Protein AF-0000000073301176 (afdb_homodimer)

Organism: Prunus persica (NCBI:txid3760)

Secondary structure (DSSP, 8-state):
------------------------PPEEE--TT--HHHHHHHHHH-TT-EEEEEHHHHSPEEESS--EEEEE-SSEEEEEEE-TTB--STT-EEEE-TTSEEEEEEEE--S-SEEEETTEEEEES---SPPSEEEEEEEE-SS-EEEEEEEEEE-TBSEEEEEEEE---/------------------------PPEEE--TT--HHHHHHHHHH-TT-EEEEEHHHHSPEEESS--EEEEE-SSEEEEEEE-TTB--STT-EEEE-TTSEEEEEEEE--S-SEEEETTEEEEES---SPPSEEEEEEEE-SS-EEEEEEEEEE-TBSEEEEEEEE---

Sequence (338 aa):
MPYIGPPTMHPSTTTDSDAREKLKPTVIILPPDSTREQWNKALETNKSGIVLTGAAARGQVGPIIGLVDIGENEDSYLFRVNLPGVLRDENFECSVDIDGEVFIKGVTTTGEKTVCKNSQVFKMQTQNLCPPGHFSISFQLPGPVECQKVTLSFETDGILEAIVQKKLPMPYIGPPTMHPSTTTDSDAREKLKPTVIILPPDSTREQWNKALETNKSGIVLTGAAARGQVGPIIGLVDIGENEDSYLFRVNLPGVLRDENFECSVDIDGEVFIKGVTTTGEKTVCKNSQVFKMQTQNLCPPGHFSISFQLPGPVECQKVTLSFETDGILEAIVQKKLP

Nearest PDB structures (foldseek):
  4m5t-assembly3_C  TM=7.021E-01  e=1.320E-04  Homo sapiens
  2wj7-assembly3_C  TM=7.231E-01  e=2.078E-04  Homo sapiens
  6gjh-assembly1_A  TM=6.740E-01  e=8.117E-04  Homo sapiens
  4m5s-assembly1_A  TM=6.610E-01  e=9.625E-04  Homo sapiens
  2wj5-assembly1_A  TM=6.697E-01  e=8.810E-03  Rattus norvegicus

pLDDT: mean 83.05, std 19.82, range [29.97, 98.12]

Radius of gyration: 24.5 Å; Cα contacts (8 Å, |Δi|>4): 764; chains: 2; bounding box: 121×66×52 Å

Structure (mmCIF, N/CA/C/O backbone):
data_AF-0000000073301176-model_v1
#
loop_
_entity.id
_entity.type
_entity.pdbx_description
1 polymer 'SHSP domain-containing protein'
#
loop_
_atom_site.group_PDB
_atom_site.id
_atom_site.type_symbol
_atom_site.label_atom_id
_atom_site.label_alt_id
_atom_site.label_comp_id
_atom_site.label_asym_id
_atom_site.label_entity_id
_atom_site.label_seq_id
_atom_site.pdbx_PDB_ins_code
_atom_site.Cartn_x
_atom_site.Cartn_y
_atom_site.Cartn_z
_atom_site.occupancy
_atom_site.B_iso_or_equiv
_atom_site.auth_seq_id
_atom_site.auth_comp_id
_atom_site.auth_asym_id
_atom_site.auth_atom_id
_atom_site.pdbx_PDB_model_num
ATOM 1 N N . MET A 1 1 ? -61.219 -27.422 22.844 1 30.28 1 MET A N 1
ATOM 2 C CA . MET A 1 1 ? -60 -26.75 23.266 1 30.28 1 MET A CA 1
ATOM 3 C C . MET A 1 1 ? -58.844 -27.078 22.297 1 30.28 1 MET A C 1
ATOM 5 O O . MET A 1 1 ? -58.5 -28.25 22.109 1 30.28 1 MET A O 1
ATOM 9 N N . PRO A 1 2 ? -58.625 -26.312 21.234 1 32.47 2 PRO A N 1
ATOM 10 C CA . PRO A 1 2 ? -57.75 -26.688 20.125 1 32.47 2 PRO A CA 1
ATOM 11 C C . PRO A 1 2 ? -56.312 -26.875 20.547 1 32.47 2 PRO A C 1
ATOM 13 O O . PRO A 1 2 ? -55.875 -26.25 21.531 1 32.47 2 PRO A O 1
ATOM 16 N N . TYR A 1 3 ? -55.75 -28.094 20.469 1 34.81 3 TYR A N 1
ATOM 17 C CA . TYR A 1 3 ? -54.406 -28.578 20.766 1 34.81 3 TYR A CA 1
ATOM 18 C C . TYR A 1 3 ? -53.375 -27.797 20 1 34.81 3 TYR A C 1
ATOM 20 O O . TYR A 1 3 ? -53.312 -27.859 18.766 1 34.81 3 TYR A O 1
ATOM 28 N N . ILE A 1 4 ? -53.156 -26.516 20.266 1 38.69 4 ILE A N 1
ATOM 29 C CA . ILE A 1 4 ? -52.125 -25.766 19.578 1 38.69 4 ILE A CA 1
ATOM 30 C C . ILE A 1 4 ? -50.75 -26.469 19.766 1 38.69 4 ILE A C 1
ATOM 32 O O . ILE A 1 4 ? -50.281 -26.609 20.891 1 38.69 4 ILE A O 1
ATOM 36 N N . GLY A 1 5 ? -50.438 -27.484 18.953 1 37 5 GLY A N 1
ATOM 37 C CA . GLY A 1 5 ? -49.219 -28.25 18.969 1 37 5 GLY A CA 1
ATOM 38 C C . GLY A 1 5 ? -47.969 -27.375 19.078 1 37 5 GLY A C 1
ATOM 39 O O . GLY A 1 5 ? -48.031 -26.172 18.859 1 37 5 GLY A O 1
ATOM 40 N N . PRO A 1 6 ? -47 -27.812 19.938 1 38.03 6 PRO A N 1
ATOM 41 C CA . PRO A 1 6 ? -45.812 -27.016 20.297 1 38.03 6 PRO A CA 1
ATOM 42 C C . PRO A 1 6 ? -45.062 -26.516 19.078 1 38.03 6 PRO A C 1
ATOM 44 O O . PRO A 1 6 ? -45.156 -27.109 18 1 38.03 6 PRO A O 1
ATOM 47 N N . PRO A 1 7 ? -44.812 -25.188 18.938 1 35.81 7 PRO A N 1
ATOM 48 C CA . PRO A 1 7 ? -44.062 -24.641 17.812 1 35.81 7 PRO A CA 1
ATOM 49 C C . PRO A 1 7 ? -42.781 -25.422 17.516 1 35.81 7 PRO A C 1
ATOM 51 O O . PRO A 1 7 ? -42.188 -26 18.422 1 35.81 7 PRO A O 1
ATOM 54 N N . THR A 1 8 ? -42.688 -26.203 16.406 1 35.75 8 THR A N 1
ATOM 55 C CA . THR A 1 8 ? -41.5 -26.906 15.898 1 35.75 8 THR A CA 1
ATOM 56 C C . THR A 1 8 ? -40.281 -25.969 15.906 1 35.75 8 THR A C 1
ATOM 58 O O . THR A 1 8 ? -40.312 -24.938 15.25 1 35.75 8 THR A O 1
ATOM 61 N N . MET A 1 9 ? -39.594 -25.891 17.047 1 32.22 9 MET A N 1
ATOM 62 C CA . MET A 1 9 ? -38.281 -25.234 17.109 1 32.22 9 MET A CA 1
ATOM 63 C C . MET A 1 9 ? -37.406 -25.672 15.938 1 32.22 9 MET A C 1
ATOM 65 O O . MET A 1 9 ? -37.062 -26.844 15.82 1 32.22 9 MET A O 1
ATOM 69 N N . HIS A 1 10 ? -37.625 -25.234 14.719 1 35.81 10 HIS A N 1
ATOM 70 C CA . HIS A 1 10 ? -36.625 -25.516 13.703 1 35.81 10 HIS A CA 1
ATOM 71 C C . HIS A 1 10 ? -35.219 -25.203 14.203 1 35.81 10 HIS A C 1
ATOM 73 O O . HIS A 1 10 ? -35 -24.125 14.75 1 35.81 10 HIS A O 1
ATOM 79 N N . PRO A 1 11 ? -34.438 -26.234 14.664 1 34.44 11 PRO A N 1
ATOM 80 C CA . PRO A 1 11 ? -33.031 -26 14.984 1 34.44 11 PRO A CA 1
ATOM 81 C C . PRO A 1 11 ? -32.312 -25.203 13.906 1 34.44 11 PRO A C 1
ATOM 83 O O . PRO A 1 11 ? -32.406 -25.516 12.719 1 34.44 11 PRO A O 1
ATOM 86 N N . SER A 1 12 ? -32.344 -23.859 14 1 35.88 12 SER A N 1
ATOM 87 C CA . SER A 1 12 ? -31.391 -23.062 13.219 1 35.88 12 SER A CA 1
ATOM 88 C C . SER A 1 12 ? -30.016 -23.734 13.18 1 35.88 12 SER A C 1
ATOM 90 O O . SER A 1 12 ? -29.328 -23.828 14.203 1 35.88 12 SER A O 1
ATOM 92 N N . THR A 1 13 ? -29.875 -24.875 12.516 1 34.59 13 THR A N 1
ATOM 93 C CA . THR A 1 13 ? -28.531 -25.344 12.188 1 34.59 13 THR A CA 1
ATOM 94 C C . THR A 1 13 ? -27.625 -24.172 11.82 1 34.59 13 THR A C 1
ATOM 96 O O . THR A 1 13 ? -27.859 -23.5 10.805 1 34.59 13 THR A O 1
ATOM 99 N N . THR A 1 14 ? -27.219 -23.375 12.812 1 35.91 14 THR A N 1
ATOM 100 C CA . THR A 1 14 ? -26 -22.578 12.641 1 35.91 14 THR A CA 1
ATOM 101 C C . THR A 1 14 ? -24.984 -23.312 11.781 1 35.91 14 THR A C 1
ATOM 103 O O . THR A 1 14 ? -24.484 -24.375 12.172 1 35.91 14 THR A O 1
ATOM 106 N N . THR A 1 15 ? -25.172 -23.5 10.523 1 34.25 15 THR A N 1
ATOM 107 C CA . THR A 1 15 ? -24.094 -23.922 9.641 1 34.25 15 THR A CA 1
ATOM 108 C C . THR A 1 15 ? -22.75 -23.422 10.164 1 34.25 15 THR A C 1
ATOM 110 O O . THR A 1 15 ? -22.562 -22.219 10.391 1 34.25 15 THR A O 1
ATOM 113 N N . ASP A 1 16 ? -21.984 -24.25 10.844 1 33.41 16 ASP A N 1
ATOM 114 C CA . ASP A 1 16 ? -20.547 -24.188 11.039 1 33.41 16 ASP A CA 1
ATOM 115 C C . ASP A 1 16 ? -19.859 -23.516 9.867 1 33.41 16 ASP A C 1
ATOM 117 O O . ASP A 1 16 ? -19.797 -24.062 8.766 1 33.41 16 ASP A O 1
ATOM 121 N N . SER A 1 17 ? -20.25 -22.344 9.508 1 38.06 17 SER A N 1
ATOM 122 C CA . SER A 1 17 ? -19.25 -21.625 8.711 1 38.06 17 SER A CA 1
ATOM 123 C C . SER A 1 17 ? -17.828 -22.078 9.062 1 38.06 17 SER A C 1
ATOM 125 O O . SER A 1 17 ? -17.391 -21.906 10.203 1 38.06 17 SER A O 1
ATOM 127 N N . ASP A 1 18 ? -17.391 -23.297 8.727 1 35.94 18 ASP A N 1
ATOM 128 C CA . ASP A 1 18 ? -16 -23.719 8.609 1 35.94 18 ASP A CA 1
ATOM 129 C C . ASP A 1 18 ? -15.078 -22.5 8.484 1 35.94 18 ASP A C 1
ATOM 131 O O . ASP A 1 18 ? -15.031 -21.859 7.434 1 35.94 18 ASP A O 1
ATOM 135 N N . ALA A 1 19 ? -15.031 -21.609 9.258 1 39.59 19 ALA A N 1
ATOM 136 C CA . ALA A 1 19 ? -13.945 -20.672 9.516 1 39.59 19 ALA A CA 1
ATOM 137 C C . ALA A 1 19 ? -12.586 -21.312 9.227 1 39.59 19 ALA A C 1
ATOM 139 O O . ALA A 1 19 ? -11.992 -21.938 10.109 1 39.59 19 ALA A O 1
ATOM 140 N N . ARG A 1 20 ? -12.305 -22.141 8.273 1 38.16 20 ARG A N 1
ATOM 141 C CA . ARG A 1 20 ? -10.914 -22.375 7.891 1 38.16 20 ARG A CA 1
ATOM 142 C C . ARG A 1 20 ? -10.039 -21.188 8.273 1 38.16 20 ARG A C 1
ATOM 144 O O . ARG A 1 20 ? -10.336 -20.047 7.91 1 38.16 20 ARG A O 1
ATOM 151 N N . GLU A 1 21 ? -9.469 -21.094 9.406 1 42.62 21 GLU A N 1
ATOM 152 C CA . GLU A 1 21 ? -8.383 -20.219 9.852 1 42.62 21 GLU A CA 1
ATOM 153 C C . GLU A 1 21 ? -7.559 -19.719 8.672 1 42.62 21 GLU A C 1
ATOM 155 O O . GLU A 1 21 ? -6.887 -20.484 8 1 42.62 21 GLU A O 1
ATOM 160 N N . LYS A 1 22 ? -8.094 -18.953 7.891 1 48.03 22 LYS A N 1
ATOM 161 C CA . LYS A 1 22 ? -7.27 -18.359 6.844 1 48.03 22 LYS A CA 1
ATOM 162 C C . LYS A 1 22 ? -5.832 -18.172 7.32 1 48.03 22 LYS A C 1
ATOM 164 O O . LYS A 1 22 ? -5.578 -17.453 8.289 1 48.03 22 LYS A O 1
ATOM 169 N N . LEU A 1 23 ? -5.008 -19.203 7.312 1 48.12 23 LEU A N 1
ATOM 170 C CA . LEU A 1 23 ? -3.58 -19.125 7.594 1 48.12 23 LEU A CA 1
ATOM 171 C C . LEU A 1 23 ? -2.979 -17.859 6.996 1 48.12 23 LEU A C 1
ATOM 173 O O . LEU A 1 23 ? -2.984 -17.688 5.773 1 48.12 23 LEU A O 1
ATOM 177 N N . LYS A 1 24 ? -3.047 -16.766 7.773 1 61.03 24 LYS A N 1
ATOM 178 C CA . LYS A 1 24 ? -2.268 -15.578 7.438 1 61.03 24 LYS A CA 1
ATOM 179 C C . LYS A 1 24 ? -0.843 -15.945 7.039 1 6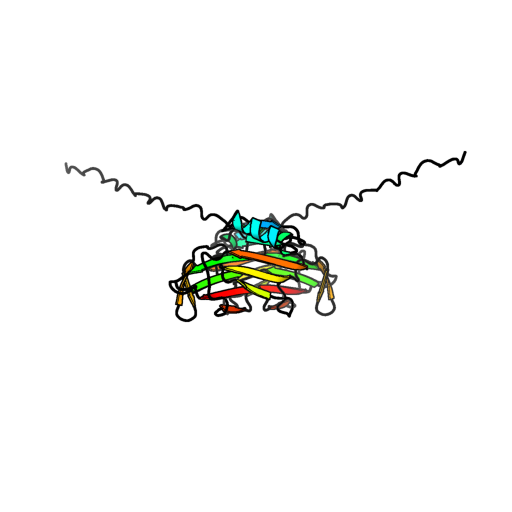1.03 24 LYS A C 1
ATOM 181 O O . LYS A 1 24 ? -0.263 -16.891 7.586 1 61.03 24 LYS A O 1
ATOM 186 N N . PRO A 1 25 ? -0.466 -15.438 5.93 1 66.81 25 PRO A N 1
ATOM 187 C CA . PRO A 1 25 ? 0.895 -15.789 5.512 1 66.81 25 PRO A CA 1
ATOM 188 C C . PRO A 1 25 ? 1.928 -15.547 6.609 1 66.81 25 PRO A C 1
ATOM 190 O O . PRO A 1 25 ? 1.803 -14.602 7.387 1 66.81 25 PRO A O 1
ATOM 193 N N . THR A 1 26 ? 2.68 -16.562 6.867 1 78.19 26 THR A N 1
ATOM 194 C CA . THR A 1 26 ? 3.85 -16.391 7.723 1 78.19 26 THR A CA 1
ATOM 195 C C . THR A 1 26 ? 4.859 -15.453 7.062 1 78.19 26 THR A C 1
ATOM 197 O O . THR A 1 26 ? 5.191 -15.617 5.887 1 78.19 26 THR A O 1
ATOM 200 N N . VAL A 1 27 ? 5.156 -14.43 7.699 1 77.81 27 VAL A N 1
ATOM 201 C CA . VAL A 1 27 ? 6.141 -13.477 7.207 1 77.81 27 VAL A CA 1
ATOM 202 C C . VAL A 1 27 ? 7.516 -13.805 7.785 1 77.81 27 VAL A C 1
ATOM 204 O O . VAL A 1 27 ? 7.68 -13.891 9.008 1 77.81 27 VAL A O 1
ATOM 207 N N . ILE A 1 28 ? 8.406 -14.094 6.938 1 83.12 28 ILE A N 1
ATOM 208 C CA . ILE A 1 28 ? 9.781 -14.375 7.344 1 83.12 28 ILE A CA 1
ATOM 209 C C . ILE A 1 28 ? 10.68 -13.188 7.008 1 83.12 28 ILE A C 1
ATOM 211 O O . ILE A 1 28 ? 10.711 -12.734 5.859 1 83.12 28 ILE A O 1
ATOM 215 N N . ILE A 1 29 ? 11.367 -12.75 7.926 1 83.06 29 ILE A N 1
ATOM 216 C CA . ILE A 1 29 ? 12.234 -11.594 7.738 1 83.06 29 ILE A CA 1
ATOM 217 C C . ILE A 1 29 ? 13.695 -12.039 7.703 1 83.06 29 ILE A C 1
ATOM 219 O O . ILE A 1 29 ? 14.172 -12.695 8.633 1 83.06 29 ILE A O 1
ATOM 223 N N . LEU A 1 30 ? 14.32 -11.766 6.684 1 84.06 30 LEU A N 1
ATOM 224 C CA . LEU A 1 30 ? 15.734 -12.102 6.527 1 84.06 30 LEU A CA 1
ATOM 225 C C . LEU A 1 30 ? 16.594 -10.844 6.496 1 84.06 30 LEU A C 1
ATOM 227 O O . LEU A 1 30 ? 16.141 -9.781 6.066 1 84.06 30 LEU A O 1
ATOM 231 N N . PRO A 1 31 ? 17.844 -11.008 6.91 1 80.19 31 PRO A N 1
ATOM 232 C CA . PRO A 1 31 ? 18.734 -9.859 6.785 1 80.19 31 PRO A CA 1
ATOM 233 C C . PRO A 1 31 ? 18.984 -9.453 5.332 1 80.19 31 PRO A C 1
ATOM 235 O O . PRO A 1 31 ? 18.828 -10.273 4.426 1 80.19 31 PRO A O 1
ATOM 238 N N . PRO A 1 32 ? 19.219 -8.188 5.102 1 76.44 32 PRO A N 1
ATOM 239 C CA . PRO A 1 32 ? 19.359 -7.66 3.742 1 76.44 32 PRO A CA 1
ATOM 240 C C . PRO A 1 32 ? 20.453 -8.375 2.943 1 76.44 32 PRO A C 1
ATOM 242 O O . PRO A 1 32 ? 20.391 -8.422 1.711 1 76.44 32 PRO A O 1
ATOM 245 N N . ASP A 1 33 ? 21.391 -8.938 3.629 1 79.06 33 ASP A N 1
ATOM 246 C CA . ASP A 1 33 ? 22.516 -9.539 2.922 1 79.06 33 ASP A CA 1
ATOM 247 C C . ASP A 1 33 ? 22.344 -11.055 2.793 1 79.06 33 ASP A C 1
ATOM 249 O O . ASP A 1 33 ? 23.328 -11.781 2.658 1 79.06 33 ASP A O 1
ATOM 253 N N . SER A 1 34 ? 21.125 -11.438 2.861 1 79.38 34 SER A N 1
ATOM 254 C CA . SER A 1 34 ? 20.859 -12.875 2.795 1 79.38 34 SER A CA 1
ATOM 255 C C . SER A 1 34 ? 21.203 -13.438 1.418 1 79.38 34 SER A C 1
ATOM 257 O O . SER A 1 34 ? 20.938 -12.797 0.399 1 79.38 34 SER A O 1
ATOM 259 N N . THR A 1 35 ? 21.812 -14.625 1.491 1 78.62 35 THR A N 1
ATOM 260 C CA . THR A 1 35 ? 22.203 -15.297 0.256 1 78.62 35 THR A CA 1
ATOM 261 C C . THR A 1 35 ? 21 -15.984 -0.384 1 78.62 35 THR A C 1
ATOM 263 O O . THR A 1 35 ? 19.938 -16.094 0.236 1 78.62 35 THR A O 1
ATOM 266 N N . ARG A 1 36 ? 21.188 -16.406 -1.56 1 78.38 36 ARG A N 1
ATOM 267 C CA . ARG A 1 36 ? 20.141 -17.125 -2.275 1 78.38 36 ARG A CA 1
ATOM 268 C C . ARG A 1 36 ? 19.781 -18.422 -1.552 1 78.38 36 ARG A C 1
ATOM 270 O O . ARG A 1 36 ? 18.609 -18.812 -1.521 1 78.38 36 ARG A O 1
ATOM 277 N N . GLU A 1 37 ? 20.75 -18.969 -1.013 1 78.88 37 GLU A N 1
ATOM 278 C CA . GLU A 1 37 ? 20.516 -20.219 -0.287 1 78.88 37 GLU A CA 1
ATOM 279 C C . GLU A 1 37 ? 19.609 -20 0.917 1 78.88 37 GLU A C 1
ATOM 281 O O . GLU A 1 37 ? 18.719 -20.812 1.188 1 78.88 37 GLU A O 1
ATOM 286 N N . GLN A 1 38 ? 19.891 -18.938 1.621 1 78.19 38 GLN A N 1
ATOM 287 C CA . GLN A 1 38 ? 19.062 -18.625 2.783 1 78.19 38 GLN A CA 1
ATOM 288 C C . GLN A 1 38 ? 17.625 -18.359 2.377 1 78.19 38 GLN A C 1
ATOM 290 O O . GLN A 1 38 ? 16.688 -18.766 3.076 1 78.19 38 GLN A O 1
ATOM 295 N N . TRP A 1 39 ? 17.5 -17.859 1.294 1 77.44 39 TRP A N 1
ATOM 296 C CA . TRP A 1 39 ? 16.172 -17.594 0.755 1 77.44 39 TRP A CA 1
ATOM 297 C C . TRP A 1 39 ? 15.453 -18.906 0.432 1 77.44 39 TRP A C 1
ATOM 299 O O . TRP A 1 39 ? 14.289 -19.094 0.815 1 77.44 39 TRP A O 1
ATOM 309 N N . ASN A 1 40 ? 16.156 -19.656 -0.224 1 78.56 40 ASN A N 1
ATOM 310 C CA . ASN A 1 40 ? 15.578 -20.922 -0.627 1 78.56 40 ASN A CA 1
ATOM 311 C C . ASN A 1 40 ? 15.172 -21.766 0.583 1 78.56 40 ASN A C 1
ATOM 313 O O . ASN A 1 40 ? 14.102 -22.391 0.582 1 78.56 40 ASN A O 1
ATOM 317 N N . LYS A 1 41 ? 15.945 -21.75 1.486 1 81.19 41 LYS A N 1
ATOM 318 C CA . LYS A 1 41 ? 15.641 -22.5 2.699 1 81.19 41 LYS A CA 1
ATOM 319 C C . LYS A 1 41 ? 14.398 -21.953 3.389 1 81.19 41 LYS A C 1
ATOM 321 O O . LYS A 1 41 ? 13.555 -22.719 3.857 1 81.19 41 LYS A O 1
ATOM 326 N N . ALA A 1 42 ? 14.297 -20.672 3.436 1 80.81 42 ALA A N 1
ATOM 327 C CA . ALA A 1 42 ? 13.141 -20.047 4.07 1 80.81 42 ALA A CA 1
ATOM 328 C C . ALA A 1 42 ? 11.852 -20.406 3.334 1 80.81 42 ALA A C 1
ATOM 330 O O . ALA A 1 42 ? 10.828 -20.703 3.961 1 80.81 42 ALA A O 1
ATOM 331 N N . LEU A 1 43 ? 11.938 -20.406 2.105 1 81.06 43 LEU A N 1
ATOM 332 C CA . LEU A 1 43 ? 10.758 -20.688 1.287 1 81.06 43 LEU A CA 1
ATOM 333 C C . LEU A 1 43 ? 10.391 -22.156 1.358 1 81.06 43 LEU A C 1
ATOM 335 O O . LEU A 1 43 ? 9.211 -22.516 1.252 1 81.06 43 LEU A O 1
ATOM 339 N N . GLU A 1 44 ? 11.375 -22.984 1.465 1 77.38 44 GLU A N 1
ATOM 340 C CA . GLU A 1 44 ? 11.141 -24.422 1.533 1 77.38 44 GLU A CA 1
ATOM 341 C C . GLU A 1 44 ? 10.438 -24.812 2.834 1 77.38 44 GLU A C 1
ATOM 343 O O . GLU A 1 44 ? 9.594 -25.703 2.852 1 77.38 44 GLU A O 1
ATOM 348 N N . THR A 1 45 ? 10.82 -24.172 3.889 1 76.12 45 THR A N 1
ATOM 349 C CA . THR A 1 45 ? 10.289 -24.516 5.199 1 76.12 45 THR A CA 1
ATOM 350 C C . THR A 1 45 ? 8.859 -24 5.355 1 76.12 45 THR A C 1
ATOM 352 O O . THR A 1 45 ? 8.062 -24.562 6.105 1 76.12 45 THR A O 1
ATOM 355 N N . ASN A 1 46 ? 8.609 -22.984 4.613 1 71.75 46 ASN A N 1
ATOM 356 C CA . ASN A 1 46 ? 7.273 -22.406 4.629 1 71.75 46 ASN A CA 1
ATOM 357 C C . ASN A 1 46 ? 6.789 -22.078 3.219 1 71.75 46 ASN A C 1
ATOM 359 O O . ASN A 1 46 ? 6.879 -20.938 2.773 1 71.75 46 ASN A O 1
ATOM 363 N N . LYS A 1 47 ? 6.172 -23.016 2.656 1 70.31 47 LYS A N 1
ATOM 364 C CA . LYS A 1 47 ? 5.801 -22.906 1.249 1 70.31 47 LYS A CA 1
ATOM 365 C C . LYS A 1 47 ? 4.785 -21.797 1.029 1 70.31 47 LYS A C 1
ATOM 367 O O . LYS A 1 47 ? 4.688 -21.234 -0.069 1 70.31 47 LYS A O 1
ATOM 372 N N . SER A 1 48 ? 4.148 -21.406 2.113 1 72.38 48 SER A N 1
ATOM 373 C CA . SER A 1 48 ? 3.131 -20.359 1.968 1 72.38 48 SER A CA 1
ATOM 374 C C . SER A 1 48 ? 3.604 -19.047 2.555 1 72.38 48 SER A C 1
ATOM 376 O O . SER A 1 48 ? 2.844 -18.062 2.602 1 72.38 48 SER A O 1
ATOM 378 N N . GLY A 1 49 ? 4.859 -19.094 2.803 1 84.88 49 GLY A N 1
ATOM 379 C CA . GLY A 1 49 ? 5.363 -17.891 3.453 1 84.88 49 GLY A CA 1
ATOM 380 C C . GLY A 1 49 ? 5.871 -16.859 2.473 1 84.88 49 GLY A C 1
ATOM 381 O O . GLY A 1 49 ? 6.016 -17.141 1.28 1 84.88 49 GLY A O 1
ATOM 382 N N . ILE A 1 50 ? 5.961 -15.648 2.975 1 88.44 50 ILE A N 1
ATOM 383 C CA . ILE A 1 50 ? 6.562 -14.539 2.242 1 88.44 50 ILE A CA 1
ATOM 384 C C . ILE A 1 50 ? 7.879 -14.141 2.908 1 88.44 50 ILE A C 1
ATOM 386 O O . ILE A 1 50 ? 7.949 -14.016 4.133 1 88.44 50 ILE A O 1
ATOM 390 N N . VAL A 1 51 ? 8.859 -14.07 2.15 1 90.94 51 VAL A N 1
ATOM 391 C CA . VAL A 1 51 ? 10.164 -13.648 2.66 1 90.94 51 VAL A CA 1
ATOM 392 C C . VAL A 1 51 ? 10.406 -12.188 2.301 1 90.94 51 VAL A C 1
ATOM 394 O O . VAL A 1 51 ? 10.344 -11.812 1.13 1 90.94 51 VAL A O 1
ATOM 397 N N . LEU A 1 52 ? 10.734 -11.445 3.281 1 91.19 52 LEU A N 1
ATOM 398 C CA . LEU A 1 52 ? 11 -10.023 3.096 1 91.19 52 LEU A CA 1
ATOM 399 C C . LEU A 1 52 ? 12.43 -9.68 3.512 1 91.19 52 LEU A C 1
ATOM 401 O O . LEU A 1 52 ? 12.969 -10.273 4.449 1 91.19 52 LEU A O 1
ATOM 405 N N . THR A 1 53 ? 13.008 -8.758 2.832 1 92.19 53 THR A N 1
ATOM 406 C CA . THR A 1 53 ? 14.297 -8.227 3.256 1 92.19 53 THR A CA 1
ATOM 407 C C . THR A 1 53 ? 14.352 -6.711 3.076 1 92.19 53 THR A C 1
ATOM 409 O O . THR A 1 53 ? 13.461 -6.125 2.459 1 92.19 53 THR A O 1
ATOM 412 N N . GLY A 1 54 ? 15.422 -6.047 3.738 1 93 54 GLY A N 1
ATOM 413 C CA . GLY A 1 54 ? 15.656 -4.625 3.564 1 93 54 GLY A CA 1
ATOM 414 C C . GLY A 1 54 ? 14.531 -3.762 4.102 1 93 54 GLY A C 1
ATOM 415 O O . GLY A 1 54 ? 14.047 -3.986 5.211 1 93 54 GLY A O 1
ATOM 416 N N . ALA A 1 55 ? 14.164 -2.764 3.293 1 92.81 55 ALA A N 1
ATOM 417 C CA . ALA A 1 55 ? 13.156 -1.795 3.719 1 92.81 55 ALA A CA 1
ATOM 418 C C . ALA A 1 55 ? 11.828 -2.48 4.023 1 92.81 55 ALA A C 1
ATOM 420 O O . ALA A 1 55 ? 11.109 -2.08 4.941 1 92.81 55 ALA A O 1
ATOM 421 N N . ALA A 1 56 ? 11.508 -3.525 3.219 1 92.06 56 ALA A N 1
ATOM 422 C CA . ALA A 1 56 ? 10.258 -4.25 3.41 1 92.06 56 ALA A CA 1
ATOM 423 C C . ALA A 1 56 ? 10.242 -4.98 4.75 1 92.06 56 ALA A C 1
ATOM 425 O O . ALA A 1 56 ? 9.195 -5.094 5.391 1 92.06 56 ALA A O 1
ATOM 426 N N . ALA A 1 57 ? 11.352 -5.43 5.195 1 90.31 57 ALA A N 1
ATOM 427 C CA . ALA A 1 57 ? 11.469 -6.168 6.453 1 90.31 57 ALA A CA 1
ATOM 428 C C . ALA A 1 57 ? 11.539 -5.219 7.645 1 90.31 57 ALA A C 1
ATOM 430 O O . ALA A 1 57 ? 11.18 -5.586 8.766 1 90.31 57 ALA A O 1
ATOM 431 N N . ARG A 1 58 ? 12 -4.082 7.379 1 89.94 58 ARG A N 1
ATOM 432 C CA . ARG A 1 58 ? 12.195 -3.109 8.453 1 89.94 58 ARG A CA 1
ATOM 433 C C . ARG A 1 58 ? 10.898 -2.367 8.758 1 89.94 58 ARG A C 1
ATOM 435 O O . ARG A 1 58 ? 10.781 -1.712 9.797 1 89.94 58 ARG A O 1
ATOM 442 N N . GLY A 1 59 ? 10 -2.469 7.77 1 83.19 59 GLY A N 1
ATOM 443 C CA . GLY A 1 59 ? 8.734 -1.776 7.98 1 83.19 59 GLY A CA 1
ATOM 444 C C . GLY A 1 59 ? 7.938 -2.332 9.141 1 83.19 59 GLY A C 1
ATOM 445 O O . GLY A 1 59 ? 8.133 -3.482 9.539 1 83.19 59 GLY A O 1
ATOM 446 N N . GLN A 1 60 ? 7.055 -1.537 9.609 1 77.44 60 GLN A N 1
ATOM 447 C CA . GLN A 1 60 ? 6.191 -1.912 10.719 1 77.44 60 GLN A CA 1
ATOM 448 C C . GLN A 1 60 ? 5.027 -2.783 10.25 1 77.44 60 GLN A C 1
ATOM 450 O O . GLN A 1 60 ? 4.836 -2.971 9.047 1 77.44 60 GLN A O 1
ATOM 455 N N . VAL A 1 61 ? 4.461 -3.398 11.25 1 76.44 61 VAL A N 1
ATOM 456 C CA . VAL A 1 61 ? 3.199 -4.09 11.008 1 76.44 61 VAL A CA 1
ATOM 457 C C . VAL A 1 61 ? 2.031 -3.148 11.289 1 76.44 61 VAL A C 1
ATOM 459 O O . VAL A 1 61 ? 2.045 -2.414 12.281 1 76.44 61 VAL A O 1
ATOM 462 N N . GLY A 1 62 ? 1.103 -3.031 10.391 1 78.31 62 GLY A N 1
ATOM 463 C CA . GLY A 1 62 ? -0.049 -2.156 10.539 1 78.31 62 GLY A CA 1
ATOM 464 C C . GLY A 1 62 ? -1.163 -2.463 9.555 1 78.31 62 GLY A C 1
ATOM 465 O O . GLY A 1 62 ? -1.168 -3.523 8.93 1 78.31 62 GLY A O 1
ATOM 466 N N . PRO A 1 63 ? -2.115 -1.446 9.609 1 84.56 63 PRO A N 1
ATOM 467 C CA . PRO A 1 63 ? -3.188 -1.62 8.625 1 84.56 63 PRO A CA 1
ATOM 468 C C . PRO A 1 63 ? -2.666 -1.704 7.191 1 84.56 63 PRO A C 1
ATOM 470 O O . PRO A 1 63 ? -1.672 -1.058 6.855 1 84.56 63 PRO A O 1
ATOM 473 N N . ILE A 1 64 ? -3.396 -2.361 6.406 1 88.75 64 ILE A N 1
ATOM 474 C CA . ILE A 1 64 ? -2.938 -2.635 5.047 1 88.75 64 ILE A CA 1
ATOM 475 C C . ILE A 1 64 ? -3.117 -1.39 4.184 1 88.75 64 ILE A C 1
ATOM 477 O O . ILE A 1 64 ? -2.445 -1.233 3.16 1 88.75 64 ILE A O 1
ATOM 481 N N . ILE A 1 65 ? -4.012 -0.502 4.605 1 93.25 65 ILE A N 1
ATOM 482 C CA . ILE A 1 65 ? -4.176 0.795 3.963 1 93.25 65 ILE A CA 1
ATOM 483 C C . ILE A 1 65 ? -4.418 1.87 5.02 1 93.25 65 ILE A C 1
ATOM 485 O O . ILE A 1 65 ? -4.895 1.573 6.117 1 93.25 65 ILE A O 1
ATOM 489 N N . GLY A 1 66 ? -3.986 3.045 4.676 1 94.44 66 GLY A N 1
ATOM 490 C CA . GLY A 1 66 ? -4.371 4.172 5.512 1 94.44 66 GLY A CA 1
ATOM 491 C C . GLY A 1 66 ? -3.299 4.566 6.508 1 94.44 66 GLY A C 1
ATOM 492 O O . GLY A 1 66 ? -3.566 5.32 7.449 1 94.44 66 GLY A O 1
ATOM 493 N N . LEU A 1 67 ? -2.143 4.02 6.391 1 93.25 67 LEU A N 1
ATOM 494 C CA . LEU A 1 67 ? -1.039 4.555 7.18 1 93.25 67 LEU A CA 1
ATOM 495 C C . LEU A 1 67 ? -0.731 5.996 6.781 1 93.25 67 LEU A C 1
ATOM 497 O O . LEU A 1 67 ? -0.776 6.34 5.598 1 93.25 67 LEU A O 1
ATOM 501 N N . VAL A 1 68 ? -0.363 6.777 7.809 1 95 68 VAL A N 1
ATOM 502 C CA . VAL A 1 68 ? -0.201 8.211 7.574 1 95 68 VAL A CA 1
ATOM 503 C C . VAL A 1 68 ? 1.146 8.672 8.117 1 95 68 VAL A C 1
ATOM 505 O O . VAL A 1 68 ? 1.535 8.297 9.227 1 95 68 VAL A O 1
ATOM 508 N N . ASP A 1 69 ? 1.86 9.461 7.305 1 95.62 69 ASP A N 1
ATOM 509 C CA . ASP A 1 69 ? 2.971 10.273 7.789 1 95.62 69 ASP A CA 1
ATOM 510 C C . ASP A 1 69 ? 2.639 11.766 7.711 1 95.62 69 ASP A C 1
ATOM 512 O O . ASP A 1 69 ? 2.066 12.227 6.719 1 95.62 69 ASP A O 1
ATOM 516 N N . ILE A 1 70 ? 2.998 12.453 8.781 1 97 70 ILE A N 1
ATOM 517 C CA . ILE A 1 70 ? 2.777 13.891 8.828 1 97 70 ILE A CA 1
ATOM 518 C C . ILE A 1 70 ? 4.102 14.609 9.078 1 97 70 ILE A C 1
ATOM 520 O O . ILE A 1 70 ? 4.906 14.172 9.906 1 97 70 ILE A O 1
ATOM 524 N N . GLY A 1 71 ? 4.336 15.602 8.297 1 97.56 71 GLY A N 1
ATOM 525 C CA . GLY A 1 71 ? 5.453 16.516 8.484 1 97.56 71 GLY A CA 1
ATOM 526 C C . GLY A 1 71 ? 5.062 17.969 8.391 1 97.56 71 GLY A C 1
ATOM 527 O O . GLY A 1 71 ? 3.902 18.297 8.117 1 97.56 71 GLY A O 1
ATOM 528 N N . GLU A 1 72 ? 6.086 18.828 8.734 1 97.31 72 GLU A N 1
ATOM 529 C CA . GLU A 1 72 ? 5.766 20.25 8.656 1 97.31 72 GLU A CA 1
ATOM 530 C C . GLU A 1 72 ? 7.027 21.094 8.461 1 97.31 72 GLU A C 1
ATOM 532 O O . GLU A 1 72 ? 8.141 20.609 8.688 1 97.31 72 GLU A O 1
ATOM 537 N N . ASN A 1 73 ? 6.836 22.219 7.871 1 97.06 73 ASN A N 1
ATOM 538 C CA . ASN A 1 73 ? 7.773 23.344 7.945 1 97.06 73 ASN A CA 1
ATOM 539 C C . ASN A 1 73 ? 7.109 24.594 8.508 1 97.06 73 ASN A C 1
ATOM 541 O O . ASN A 1 73 ? 6.062 24.516 9.148 1 97.06 73 ASN A O 1
ATOM 545 N N . GLU A 1 74 ? 7.684 25.672 8.305 1 95 74 GLU A N 1
ATOM 546 C CA . GLU A 1 74 ? 7.176 26.891 8.938 1 95 74 GLU A CA 1
ATOM 547 C C . GLU A 1 74 ? 5.809 27.281 8.383 1 95 74 GLU A C 1
ATOM 549 O O . GLU A 1 74 ? 4.949 27.766 9.117 1 95 74 GLU A O 1
ATOM 554 N N . ASP A 1 75 ? 5.559 26.922 7.145 1 95.25 75 ASP A N 1
ATOM 555 C CA . ASP A 1 75 ? 4.418 27.516 6.449 1 95.25 75 ASP A CA 1
ATOM 556 C C . ASP A 1 75 ? 3.363 26.453 6.129 1 95.25 75 ASP A C 1
ATOM 558 O O . ASP A 1 75 ? 2.207 26.781 5.863 1 95.25 75 ASP A O 1
ATOM 562 N N . SER A 1 76 ? 3.822 25.219 6.145 1 97.19 76 SER A N 1
ATOM 563 C CA . SER A 1 76 ? 2.92 24.219 5.578 1 97.19 76 SER A CA 1
ATOM 564 C C . SER A 1 76 ? 3.043 22.875 6.305 1 97.19 76 SER A C 1
ATOM 566 O O . SER A 1 76 ? 4.047 22.625 6.973 1 97.19 76 SER A O 1
ATOM 568 N N . TYR A 1 77 ? 1.953 22.109 6.184 1 97.12 77 TYR A N 1
ATOM 569 C CA . TYR A 1 77 ? 1.992 20.688 6.52 1 97.12 77 TYR A CA 1
ATOM 570 C C . TYR A 1 77 ? 2.139 19.828 5.266 1 97.12 77 TYR A C 1
ATOM 572 O O . TYR A 1 77 ? 1.668 20.219 4.188 1 97.12 77 TYR A O 1
ATOM 580 N N . LEU A 1 78 ? 2.822 18.734 5.418 1 97.88 78 LEU A N 1
ATOM 581 C CA . LEU A 1 78 ? 2.842 17.672 4.422 1 97.88 78 LEU A CA 1
ATOM 582 C C . LEU A 1 78 ? 2.33 16.375 5.016 1 97.88 78 LEU A C 1
ATOM 584 O O . LEU A 1 78 ? 2.719 15.992 6.121 1 97.88 78 LEU A O 1
ATOM 588 N N . PHE A 1 79 ? 1.378 15.75 4.316 1 97.06 79 PHE A N 1
ATOM 589 C CA . PHE A 1 79 ? 1.049 14.398 4.754 1 97.06 79 PHE A CA 1
ATOM 590 C C . PHE A 1 79 ? 1.057 13.43 3.576 1 97.06 79 PHE A C 1
ATOM 592 O O . PHE A 1 79 ? 0.808 13.828 2.438 1 97.06 79 PHE A O 1
ATOM 599 N N . ARG A 1 80 ? 1.386 12.211 3.885 1 96.62 80 ARG A N 1
ATOM 600 C CA . ARG A 1 80 ? 1.354 11.086 2.957 1 96.62 80 ARG A CA 1
ATOM 601 C C . ARG A 1 80 ? 0.507 9.945 3.512 1 96.62 80 ARG A C 1
ATOM 603 O O . ARG A 1 80 ? 0.57 9.641 4.703 1 96.62 80 ARG A O 1
ATOM 610 N N . VAL A 1 81 ? -0.324 9.336 2.658 1 96.5 81 VAL A N 1
ATOM 611 C CA . VAL A 1 81 ? -1.184 8.227 3.047 1 96.5 81 VAL A CA 1
ATOM 612 C C . VAL A 1 81 ? -1.015 7.074 2.059 1 96.5 81 VAL A C 1
ATOM 614 O O . VAL A 1 81 ? -1.039 7.281 0.844 1 96.5 81 VAL A O 1
ATOM 617 N N . ASN A 1 82 ? -0.766 5.863 2.562 1 95.69 82 ASN A N 1
ATOM 618 C CA . ASN A 1 82 ? -0.703 4.734 1.639 1 95.69 82 ASN A CA 1
ATOM 619 C C . ASN A 1 82 ? -2.096 4.227 1.282 1 95.69 82 ASN A C 1
ATOM 621 O O . ASN A 1 82 ? -2.848 3.793 2.158 1 95.69 82 ASN A O 1
ATOM 625 N N . LEU A 1 83 ? -2.381 4.172 0.008 1 96.5 83 LEU A N 1
ATOM 626 C CA . LEU A 1 83 ? -3.688 3.783 -0.513 1 96.5 83 LEU A CA 1
ATOM 627 C C . LEU A 1 83 ? -3.541 2.783 -1.654 1 96.5 83 LEU A C 1
ATOM 629 O O . LEU A 1 83 ? -4.117 2.971 -2.729 1 96.5 83 LEU A O 1
ATOM 633 N N . PRO A 1 84 ? -2.836 1.729 -1.48 1 96 84 PRO A N 1
ATOM 634 C CA . PRO A 1 84 ? -2.729 0.751 -2.566 1 96 84 PRO A CA 1
ATOM 635 C C . PRO A 1 84 ? -4.07 0.109 -2.916 1 96 84 PRO A C 1
ATOM 637 O O . PRO A 1 84 ? -4.836 -0.258 -2.021 1 96 84 PRO A O 1
ATOM 640 N N . GLY A 1 85 ? -4.383 -0.027 -4.215 1 95.81 85 GLY A N 1
ATOM 641 C CA . GLY A 1 85 ? -5.586 -0.709 -4.664 1 95.81 85 GLY A CA 1
ATOM 642 C C . GLY A 1 85 ? -6.801 0.197 -4.719 1 95.81 85 GLY A C 1
ATOM 643 O O . GLY A 1 85 ? -7.914 -0.261 -4.992 1 95.81 85 GLY A O 1
ATOM 644 N N . VAL A 1 86 ? -6.621 1.423 -4.438 1 96.19 86 VAL A N 1
ATOM 645 C CA . VAL A 1 86 ? -7.742 2.354 -4.453 1 96.19 86 VAL A CA 1
ATOM 646 C C . VAL A 1 86 ? -7.98 2.852 -5.879 1 96.19 86 VAL A C 1
ATOM 648 O O . VAL A 1 86 ? -7.035 3.227 -6.578 1 96.19 86 VAL A O 1
ATOM 651 N N . LEU A 1 87 ? -9.219 2.812 -6.238 1 92.94 87 LEU A N 1
ATOM 652 C CA . LEU A 1 87 ? -9.633 3.299 -7.551 1 92.94 87 LEU A CA 1
ATOM 653 C C . LEU A 1 87 ? -9.602 4.824 -7.602 1 92.94 87 LEU A C 1
ATOM 655 O O . LEU A 1 87 ? -10.102 5.488 -6.688 1 92.94 87 LEU A O 1
ATOM 659 N N . ARG A 1 88 ? -9.008 5.301 -8.672 1 91.5 88 ARG A N 1
ATOM 660 C CA . ARG A 1 88 ? -9.008 6.746 -8.883 1 91.5 88 ARG A CA 1
ATOM 661 C C . ARG A 1 88 ? -10.164 7.168 -9.781 1 91.5 88 ARG A C 1
ATOM 663 O O . ARG A 1 88 ? -9.992 7.348 -10.984 1 91.5 88 ARG A O 1
ATOM 670 N N . ASP A 1 89 ? -11.297 7.297 -9.242 1 90.94 89 ASP A N 1
ATOM 671 C CA . ASP A 1 89 ? -12.492 7.676 -9.984 1 90.94 89 ASP A CA 1
ATOM 672 C C . ASP A 1 89 ? -13.32 8.695 -9.211 1 90.94 89 ASP A C 1
ATOM 674 O O . ASP A 1 89 ? -12.805 9.375 -8.32 1 90.94 89 ASP A O 1
ATOM 678 N N . GLU A 1 90 ? -14.5 8.867 -9.547 1 93.69 90 GLU A N 1
ATOM 679 C CA . GLU A 1 90 ? -15.344 9.922 -8.984 1 93.69 90 GLU A CA 1
ATOM 680 C C . GLU A 1 90 ? -15.656 9.656 -7.516 1 93.69 90 GLU A C 1
ATOM 682 O O . GLU A 1 90 ? -16.094 10.555 -6.793 1 93.69 90 GLU A O 1
ATOM 687 N N . ASN A 1 91 ? -15.398 8.422 -7.121 1 93.94 91 ASN A N 1
ATOM 688 C CA . ASN A 1 91 ? -15.711 8.078 -5.738 1 93.94 91 ASN A CA 1
ATOM 689 C C . ASN A 1 91 ? -14.578 8.453 -4.793 1 93.94 91 ASN A C 1
ATOM 691 O O . ASN A 1 91 ? -14.727 8.383 -3.572 1 93.94 91 ASN A O 1
ATOM 695 N N . PHE A 1 92 ? -13.539 8.797 -5.367 1 95.81 92 PHE A N 1
ATOM 696 C CA . PHE A 1 92 ? -12.414 9.172 -4.52 1 95.81 92 PHE A CA 1
ATOM 697 C C . PHE A 1 92 ? -12.492 10.641 -4.133 1 95.81 92 PHE A C 1
ATOM 699 O O . PHE A 1 92 ? -12.672 11.508 -4.992 1 95.81 92 PHE A O 1
ATOM 706 N N . GLU A 1 93 ? -12.344 10.875 -2.795 1 96.38 93 GLU A N 1
ATOM 707 C CA . GLU A 1 93 ? -12.391 12.242 -2.281 1 96.38 93 GLU A CA 1
ATOM 708 C C . GLU A 1 93 ? -11.414 12.43 -1.126 1 96.38 93 GLU A C 1
ATOM 710 O O . GLU A 1 93 ? -11.289 11.555 -0.263 1 96.38 93 GLU A O 1
ATOM 715 N N . CYS A 1 94 ? -10.742 13.555 -1.167 1 95.94 94 CYS A N 1
ATOM 716 C CA . CYS A 1 94 ? -9.914 14 -0.056 1 95.94 94 CYS A CA 1
ATOM 717 C C . CYS A 1 94 ? -10.203 15.453 0.296 1 95.94 94 CYS A C 1
ATOM 719 O O . CYS A 1 94 ? -10.156 16.328 -0.571 1 95.94 94 CYS A O 1
ATOM 721 N N . SER A 1 95 ? -10.5 15.695 1.531 1 95.75 95 SER A N 1
ATOM 722 C CA . SER A 1 95 ? -10.773 17.047 1.978 1 95.75 95 SER A CA 1
ATOM 723 C C . SER A 1 95 ? -10.039 17.375 3.275 1 95.75 95 SER A C 1
ATOM 725 O O . SER A 1 95 ? -9.727 16.469 4.055 1 95.75 95 SER A O 1
ATOM 727 N N . VAL A 1 96 ? -9.781 18.656 3.438 1 95.44 96 VAL A N 1
ATOM 728 C CA . VAL A 1 96 ? -9.141 19.172 4.648 1 95.44 96 VAL A CA 1
ATOM 729 C C . VAL A 1 96 ? -9.969 20.328 5.219 1 95.44 96 VAL A C 1
ATOM 731 O O . VAL A 1 96 ? -10.234 21.297 4.523 1 95.44 96 VAL A O 1
ATOM 734 N N . ASP A 1 97 ? -10.305 20.188 6.426 1 93.12 97 ASP A N 1
ATOM 735 C CA . ASP A 1 97 ? -11.078 21.219 7.086 1 93.12 97 ASP A CA 1
ATOM 736 C C . ASP A 1 97 ? -10.172 22.297 7.676 1 93.12 97 ASP A C 1
ATOM 738 O O . ASP A 1 97 ? -8.969 22.078 7.848 1 93.12 97 ASP A O 1
ATOM 742 N N . ILE A 1 98 ? -10.766 23.359 8.094 1 93.56 98 ILE A N 1
ATOM 743 C CA . ILE A 1 98 ? -10.031 24.531 8.547 1 93.56 98 ILE A CA 1
ATOM 744 C C . ILE A 1 98 ? -9.297 24.203 9.852 1 93.56 98 ILE A C 1
ATOM 746 O O . ILE A 1 98 ? -8.227 24.75 10.117 1 93.56 98 ILE A O 1
ATOM 750 N N . ASP A 1 99 ? -9.805 23.281 10.602 1 91.94 99 ASP A N 1
ATOM 751 C CA . ASP A 1 99 ? -9.188 22.953 11.883 1 91.94 99 ASP A CA 1
ATOM 752 C C . ASP A 1 99 ? -8.109 21.891 11.719 1 91.94 99 ASP A C 1
ATOM 754 O O . ASP A 1 99 ? -7.48 21.484 12.695 1 91.94 99 ASP A O 1
ATOM 758 N N . GLY A 1 100 ? -7.934 21.406 10.523 1 93.31 100 GLY A N 1
ATOM 759 C CA . GLY A 1 100 ? -6.848 20.484 10.25 1 93.31 100 GLY A CA 1
ATOM 760 C C . GLY A 1 100 ? -7.312 19.047 10.117 1 93.31 100 GLY A C 1
ATOM 761 O O . GLY A 1 100 ? -6.496 18.141 9.953 1 93.31 100 GLY A O 1
ATOM 762 N N . GLU A 1 101 ? -8.586 18.844 10.195 1 92.12 101 GLU A N 1
ATOM 763 C CA . GLU A 1 101 ? -9.086 17.484 10.016 1 92.12 101 GLU A CA 1
ATOM 764 C C . GLU A 1 101 ? -9.039 17.062 8.547 1 92.12 101 GLU A C 1
ATOM 766 O O . GLU A 1 101 ? -9.539 17.797 7.68 1 92.12 101 GLU A O 1
ATOM 771 N N . VAL A 1 102 ? -8.484 15.938 8.352 1 95.31 102 VAL A N 1
ATOM 772 C CA . VAL A 1 102 ? -8.406 15.406 6.992 1 95.31 102 VAL A CA 1
ATOM 773 C C . VAL A 1 102 ? -9.367 14.219 6.848 1 95.31 102 VAL A C 1
ATOM 775 O O . VAL A 1 102 ? -9.422 13.352 7.715 1 95.31 102 VAL A O 1
ATOM 778 N N . PHE A 1 103 ? -10.078 14.227 5.719 1 94.19 103 PHE A N 1
ATOM 779 C CA . PHE A 1 103 ? -11 13.141 5.41 1 94.19 103 PHE A CA 1
ATOM 780 C C . PHE A 1 103 ? -10.75 12.602 4.008 1 94.19 103 PHE A C 1
ATOM 782 O O . PHE A 1 103 ? -10.688 13.367 3.041 1 94.19 103 PHE A O 1
ATOM 789 N N . ILE A 1 104 ? -10.641 11.258 3.971 1 96.5 104 ILE A N 1
ATOM 790 C CA . ILE A 1 104 ? -10.43 10.586 2.695 1 96.5 104 ILE A CA 1
ATOM 791 C C . ILE A 1 104 ? -11.469 9.477 2.523 1 96.5 104 ILE A C 1
ATOM 793 O O . ILE A 1 104 ? -11.734 8.719 3.461 1 96.5 104 ILE A O 1
ATOM 797 N N . LYS A 1 105 ? -12.016 9.359 1.363 1 96.5 105 LYS A N 1
ATOM 798 C CA . LYS A 1 105 ? -12.914 8.242 1.074 1 96.5 105 LYS A CA 1
ATOM 799 C C . LYS A 1 105 ? -12.719 7.738 -0.354 1 96.5 105 LYS A C 1
ATOM 801 O O . LYS A 1 105 ? -12.273 8.484 -1.227 1 96.5 105 LYS A O 1
ATOM 806 N N . GLY A 1 106 ? -13.07 6.512 -0.549 1 96.56 106 GLY A N 1
ATOM 807 C CA . GLY A 1 106 ? -12.945 5.891 -1.859 1 96.56 106 GLY A CA 1
ATOM 808 C C . GLY A 1 106 ? -13.359 4.434 -1.872 1 96.56 106 GLY A C 1
ATOM 809 O O . GLY A 1 106 ? -14.078 3.979 -0.982 1 96.56 106 GLY A O 1
ATOM 810 N N . VAL A 1 107 ? -12.875 3.752 -2.971 1 96.75 107 VAL A N 1
ATOM 811 C CA . VAL A 1 107 ? -13.219 2.346 -3.158 1 96.75 107 VAL A CA 1
ATOM 812 C C . VAL A 1 107 ? -11.945 1.537 -3.414 1 96.75 107 VAL A C 1
ATOM 814 O O . VAL A 1 107 ? -11.094 1.941 -4.211 1 96.75 107 VAL A O 1
ATOM 817 N N . THR A 1 108 ? -11.82 0.43 -2.695 1 95.88 108 THR A N 1
ATOM 818 C CA . THR A 1 108 ? -10.727 -0.506 -2.951 1 95.88 108 THR A CA 1
ATOM 819 C C . THR A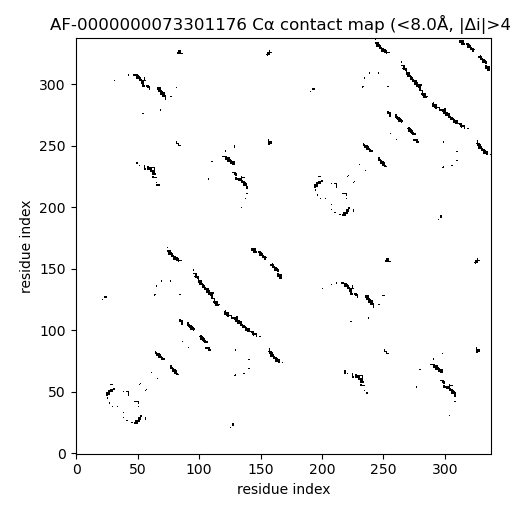 1 108 ? -11.195 -1.651 -3.844 1 95.88 108 THR A C 1
ATOM 821 O O . THR A 1 108 ? -12.367 -2.037 -3.805 1 95.88 108 THR A O 1
ATOM 824 N N . THR A 1 109 ? -10.203 -2.211 -4.656 1 94.38 109 THR A N 1
ATOM 825 C CA . THR A 1 109 ? -10.586 -3.225 -5.637 1 94.38 109 THR A CA 1
ATOM 826 C C . THR A 1 109 ? -9.711 -4.465 -5.5 1 94.38 109 THR A C 1
ATOM 828 O O . THR A 1 109 ? -9.555 -5.23 -6.453 1 94.38 109 THR A O 1
ATOM 831 N N . THR A 1 110 ? -9.125 -4.727 -4.438 1 95.12 110 THR A N 1
ATOM 832 C CA . THR A 1 110 ? -8.266 -5.887 -4.219 1 95.12 110 THR A CA 1
ATOM 833 C C . THR A 1 110 ? -8.93 -6.875 -3.262 1 95.12 110 THR A C 1
ATOM 835 O O . THR A 1 110 ? -10.078 -6.68 -2.855 1 95.12 110 THR A O 1
ATOM 838 N N . GLY A 1 111 ? -8.258 -7.91 -2.945 1 94.44 111 GLY A N 1
ATOM 839 C CA . GLY A 1 111 ? -8.695 -8.844 -1.923 1 94.44 111 GLY A CA 1
ATOM 840 C C . GLY A 1 111 ? -9.945 -9.617 -2.316 1 94.44 111 GLY A C 1
ATOM 841 O O . GLY A 1 111 ? -10.672 -10.109 -1.452 1 94.44 111 GLY A O 1
ATOM 842 N N . GLU A 1 112 ? -10.227 -9.656 -3.508 1 96.25 112 GLU A N 1
ATOM 843 C CA . GLU A 1 112 ? -11.422 -10.344 -3.98 1 96.25 112 GLU A CA 1
ATOM 844 C C . GLU A 1 112 ? -11.25 -11.859 -3.9 1 96.25 112 GLU A C 1
ATOM 846 O O . GLU A 1 112 ? -10.133 -12.367 -3.979 1 96.25 112 GLU A O 1
ATOM 851 N N . LYS A 1 113 ? -12.383 -12.547 -3.811 1 96.44 113 LYS A N 1
ATOM 852 C CA . LYS A 1 113 ? -12.375 -14.008 -3.834 1 96.44 113 LYS A CA 1
ATOM 853 C C . LYS A 1 113 ? -12.25 -14.531 -5.262 1 96.44 113 LYS A C 1
ATOM 855 O O . LYS A 1 113 ? -11.75 -15.641 -5.48 1 96.44 113 LYS A O 1
ATOM 860 N N . THR A 1 114 ? -12.805 -13.781 -6.18 1 98 114 THR A N 1
ATOM 861 C CA . THR A 1 114 ? -12.758 -14.102 -7.602 1 98 114 THR A CA 1
ATOM 862 C C . THR A 1 114 ? -12.344 -12.883 -8.422 1 98 114 THR A C 1
ATOM 864 O O . THR A 1 114 ? -12.844 -11.773 -8.195 1 98 114 THR A O 1
ATOM 867 N N . VAL A 1 115 ? -11.422 -13.117 -9.344 1 97.31 115 VAL A N 1
ATOM 868 C CA . VAL A 1 115 ? -10.945 -12.023 -10.18 1 97.31 115 VAL A CA 1
ATOM 869 C C . VAL A 1 115 ? -11.156 -12.359 -11.648 1 97.31 115 VAL A C 1
ATOM 871 O O . VAL A 1 115 ? -10.828 -13.461 -12.094 1 97.31 115 VAL A O 1
ATOM 874 N N . CYS A 1 116 ? -11.719 -11.414 -12.352 1 96.56 116 CYS A N 1
ATOM 875 C CA . CYS A 1 116 ? -11.875 -11.531 -13.797 1 96.56 116 CYS A CA 1
ATOM 876 C C . CYS A 1 116 ? -10.906 -10.602 -14.523 1 96.56 116 CYS A C 1
ATOM 878 O O . CYS A 1 116 ? -10.969 -9.383 -14.359 1 96.56 116 CYS A O 1
ATOM 880 N N . LYS A 1 117 ? -10.016 -11.203 -15.281 1 93.19 117 LYS A N 1
ATOM 881 C CA . LYS A 1 117 ? -9.016 -10.438 -16.031 1 93.19 117 LYS A CA 1
ATOM 882 C C . LYS A 1 117 ? -8.719 -11.094 -17.375 1 93.19 117 LYS A C 1
ATOM 884 O O . LYS A 1 117 ? -8.523 -12.305 -17.453 1 93.19 117 LYS A O 1
ATOM 889 N N . ASN A 1 118 ? -8.656 -10.273 -18.422 1 91.44 118 ASN A N 1
ATOM 890 C CA . ASN A 1 118 ? -8.352 -10.75 -19.766 1 91.44 118 ASN A CA 1
ATOM 891 C C . ASN A 1 118 ? -9.25 -11.922 -20.156 1 91.44 118 ASN A C 1
ATOM 893 O O . ASN A 1 118 ? -8.758 -12.93 -20.672 1 91.44 118 ASN A O 1
ATOM 897 N N . SER A 1 119 ? -10.445 -11.859 -19.781 1 93.12 119 SER A N 1
ATOM 898 C CA . SER A 1 119 ? -11.477 -12.836 -20.125 1 93.12 119 SER A CA 1
ATOM 899 C C . SER A 1 119 ? -11.234 -14.164 -19.422 1 93.12 119 SER A C 1
ATOM 901 O O . SER A 1 119 ? -11.656 -15.219 -19.906 1 93.12 119 SER A O 1
ATOM 903 N N . GLN A 1 120 ? -10.422 -14.172 -18.406 1 95.81 120 GLN A N 1
ATOM 904 C CA . GLN A 1 120 ? -10.195 -15.328 -17.547 1 95.81 120 GLN A CA 1
ATOM 905 C C . GLN A 1 120 ? -10.742 -15.086 -16.141 1 95.81 120 GLN A C 1
ATOM 907 O O . GLN A 1 120 ? -10.766 -13.945 -15.664 1 95.81 120 GLN A O 1
ATOM 912 N N . VAL A 1 121 ? -11.188 -16.156 -15.539 1 97.88 121 VAL A N 1
ATOM 913 C CA . VAL A 1 121 ? -11.688 -16.094 -14.164 1 97.88 121 VAL A CA 1
ATOM 914 C C . VAL A 1 121 ? -10.742 -16.828 -13.227 1 97.88 121 VAL A C 1
ATOM 916 O O . VAL A 1 121 ? -10.469 -18.016 -13.422 1 97.88 121 VAL A O 1
ATOM 919 N N . PHE A 1 122 ? -10.297 -16.109 -12.227 1 98.12 122 PHE A N 1
ATOM 920 C CA . PHE A 1 122 ? -9.367 -16.688 -11.266 1 98.12 122 PHE A CA 1
ATOM 921 C C . PHE A 1 122 ? -10.023 -16.844 -9.898 1 98.12 122 PHE A C 1
ATOM 923 O O . PHE A 1 122 ? -10.594 -15.883 -9.367 1 98.12 122 PHE A O 1
ATOM 930 N N . LYS A 1 123 ? -9.969 -18.078 -9.352 1 98.12 123 LYS A N 1
ATOM 931 C CA . LYS A 1 123 ? -10.312 -18.281 -7.945 1 98.12 123 LYS A CA 1
ATOM 932 C C . LYS A 1 123 ? -9.125 -17.984 -7.035 1 98.12 123 LYS A C 1
ATOM 934 O O . LYS A 1 123 ? -8.086 -18.641 -7.117 1 98.12 123 LYS A O 1
ATOM 939 N N . MET A 1 124 ? -9.344 -17.062 -6.125 1 96.94 124 MET A N 1
ATOM 940 C CA . MET A 1 124 ? -8.242 -16.641 -5.266 1 96.94 124 MET A CA 1
ATOM 941 C C . MET A 1 124 ? -8.086 -17.578 -4.082 1 96.94 124 MET A C 1
ATOM 943 O O . MET A 1 124 ? -9.047 -17.859 -3.363 1 96.94 124 MET A O 1
ATOM 947 N N . GLN A 1 125 ? -6.852 -17.984 -3.971 1 94.69 125 GLN A N 1
ATOM 948 C CA . GLN A 1 125 ? -6.523 -18.906 -2.883 1 94.69 125 GLN A CA 1
ATOM 949 C C . GLN A 1 125 ? -6.23 -18.141 -1.593 1 94.69 125 GLN A C 1
ATOM 951 O O . GLN A 1 125 ? -6.371 -18.688 -0.497 1 94.69 125 GLN A O 1
ATOM 956 N N . THR A 1 126 ? -5.738 -16.922 -1.7 1 92.62 126 THR A N 1
ATOM 957 C CA . THR A 1 126 ? -5.48 -16.062 -0.554 1 92.62 126 THR A CA 1
ATOM 958 C C . THR A 1 126 ? -6.129 -14.695 -0.755 1 92.62 126 THR A C 1
ATOM 960 O O . THR A 1 126 ? -6.328 -14.258 -1.891 1 92.62 126 THR A O 1
ATOM 963 N N . GLN A 1 127 ? -6.477 -14.047 0.378 1 93.56 127 GLN A N 1
ATOM 964 C CA . GLN A 1 127 ? -7.066 -12.711 0.411 1 93.56 127 GLN A CA 1
ATOM 965 C C . GLN A 1 127 ? -6.375 -11.828 1.447 1 93.56 127 GLN A C 1
ATOM 967 O O . GLN A 1 127 ? -7.02 -11.336 2.377 1 93.56 127 GLN A O 1
ATOM 972 N N . ASN A 1 128 ? -5.121 -11.57 1.233 1 93 128 ASN A N 1
ATOM 973 C CA . ASN A 1 128 ? -4.32 -10.836 2.209 1 93 128 ASN A CA 1
ATOM 974 C C . ASN A 1 128 ? -4.379 -9.336 1.962 1 93 128 ASN A C 1
ATOM 976 O O . ASN A 1 128 ? -4.121 -8.539 2.869 1 93 128 ASN A O 1
ATOM 980 N N . LEU A 1 129 ? -4.738 -8.938 0.759 1 95.06 129 LEU A N 1
ATOM 981 C CA . LEU A 1 129 ? -4.84 -7.516 0.439 1 95.06 129 LEU A CA 1
ATOM 982 C C . LEU A 1 129 ? -6.145 -6.934 0.973 1 95.06 129 LEU A C 1
ATOM 984 O O . LEU A 1 129 ? -7.023 -7.676 1.418 1 95.06 129 LEU A O 1
ATOM 988 N N . CYS A 1 130 ? -6.223 -5.625 0.964 1 94.75 130 CYS A N 1
ATOM 989 C CA . CYS A 1 130 ? -7.418 -4.973 1.492 1 94.75 130 CYS A CA 1
ATOM 990 C C . CYS A 1 130 ? -8.672 -5.488 0.794 1 94.75 130 CYS A C 1
ATOM 992 O O . CYS A 1 130 ? -8.719 -5.566 -0.434 1 94.75 130 CYS A O 1
ATOM 994 N N . PRO A 1 131 ? -9.703 -5.824 1.567 1 95.56 131 PRO A N 1
ATOM 995 C CA . PRO A 1 131 ? -10.945 -6.285 0.933 1 95.56 131 PRO A CA 1
ATOM 996 C C . PRO A 1 131 ? -11.602 -5.207 0.073 1 95.56 131 PRO A C 1
ATOM 998 O O . PRO A 1 131 ? -11.43 -4.016 0.334 1 95.56 131 PRO A O 1
ATOM 1001 N N . PRO A 1 132 ? -12.328 -5.664 -0.9 1 96.5 132 PRO A N 1
ATOM 1002 C CA . PRO A 1 132 ? -12.977 -4.688 -1.776 1 96.5 132 PRO A CA 1
ATOM 1003 C C . PRO A 1 132 ? -14.133 -3.957 -1.092 1 96.5 132 PRO A C 1
ATOM 1005 O O . PRO A 1 132 ? -14.844 -4.547 -0.278 1 96.5 132 PRO A O 1
ATOM 1008 N N . GLY A 1 133 ? -14.258 -2.652 -1.42 1 96.31 133 GLY A N 1
ATOM 1009 C CA . GLY A 1 133 ? -15.414 -1.911 -0.928 1 96.31 133 GLY A CA 1
ATOM 1010 C C . GLY A 1 133 ? -15.094 -0.467 -0.592 1 96.31 133 GLY A C 1
ATOM 1011 O O . GLY A 1 133 ? -13.961 -0.015 -0.782 1 96.31 133 GLY A O 1
ATOM 1012 N N . HIS A 1 134 ? -16.094 0.201 -0.092 1 96.19 134 HIS A N 1
ATOM 1013 C CA . HIS A 1 134 ? -15.945 1.594 0.313 1 96.19 134 HIS A CA 1
ATOM 1014 C C . HIS A 1 134 ? -15.156 1.707 1.616 1 96.19 134 HIS A C 1
ATOM 1016 O O . HIS A 1 134 ? -15.266 0.843 2.488 1 96.19 134 HIS A O 1
ATOM 1022 N N . PHE A 1 135 ? -14.406 2.697 1.678 1 95.12 135 PHE A N 1
ATOM 1023 C CA . PHE A 1 135 ? -13.664 2.957 2.904 1 95.12 135 PHE A CA 1
ATOM 1024 C C . PHE A 1 135 ? -13.641 4.449 3.217 1 95.12 135 PHE A C 1
ATOM 1026 O O . PHE A 1 135 ? -13.93 5.273 2.348 1 95.12 135 PHE A O 1
ATOM 1033 N N . SER A 1 136 ? -13.25 4.758 4.426 1 94.81 136 SER A N 1
ATOM 1034 C CA . SER A 1 136 ? -12.883 6.121 4.805 1 94.81 136 SER A CA 1
ATOM 1035 C C . SER A 1 136 ? -11.742 6.129 5.809 1 94.81 136 SER A C 1
ATOM 1037 O O . SER A 1 136 ? -11.578 5.184 6.586 1 94.81 136 SER A O 1
ATOM 1039 N N . ILE A 1 137 ? -11 7.188 5.766 1 94.25 137 ILE A N 1
ATOM 1040 C CA . ILE A 1 137 ? -9.891 7.449 6.676 1 94.25 137 ILE A CA 1
ATOM 1041 C C . ILE A 1 137 ? -9.961 8.891 7.176 1 94.25 137 ILE A C 1
ATOM 1043 O O . ILE A 1 137 ? -10.242 9.812 6.406 1 94.25 137 ILE A O 1
ATOM 1047 N N . SER A 1 138 ? -9.727 9.016 8.414 1 93.94 138 SER A N 1
ATOM 1048 C CA . SER A 1 138 ? -9.664 10.367 8.961 1 93.94 138 SER A CA 1
ATOM 1049 C C . SER A 1 138 ? -8.531 10.5 9.977 1 93.94 138 SER A C 1
ATOM 1051 O O . SER A 1 138 ? -8.281 9.578 10.75 1 93.94 138 SER A O 1
ATOM 1053 N N . PHE A 1 139 ? -7.914 11.664 10.016 1 93.44 139 PHE A N 1
ATOM 1054 C CA . PHE A 1 139 ? -6.867 11.984 10.977 1 93.44 139 PHE A CA 1
ATOM 1055 C C . PHE A 1 139 ? -6.742 13.492 11.156 1 93.44 139 PHE A C 1
ATOM 1057 O O . PHE A 1 139 ? -7.387 14.266 10.445 1 93.44 139 PHE A O 1
ATOM 1064 N N . GLN A 1 140 ? -5.879 13.859 12.117 1 93.12 140 GLN A N 1
ATOM 1065 C CA . GLN A 1 140 ? -5.793 15.273 12.484 1 93.12 140 GLN A CA 1
ATOM 1066 C C . GLN A 1 140 ? -4.387 15.82 12.234 1 93.12 140 GLN A C 1
ATOM 1068 O O . GLN A 1 140 ? -3.398 15.219 12.664 1 93.12 140 GLN A O 1
ATOM 1073 N N . LEU A 1 141 ? -4.348 16.953 11.508 1 94.69 141 LEU A N 1
ATOM 1074 C CA . LEU A 1 141 ? -3.096 17.688 11.445 1 94.69 141 LEU A CA 1
ATOM 1075 C C . LEU A 1 141 ? -2.832 18.422 12.75 1 94.69 141 LEU A C 1
ATOM 1077 O O . LEU A 1 141 ? -3.744 18.609 13.562 1 94.69 141 LEU A O 1
ATOM 1081 N N . PRO A 1 142 ? -1.559 18.828 12.945 1 93.38 142 PR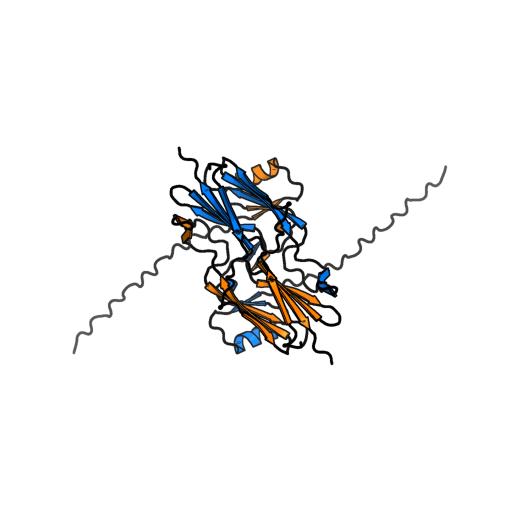O A N 1
ATOM 1082 C CA . PRO A 1 142 ? -1.182 19.391 14.25 1 93.38 142 PRO A CA 1
ATOM 1083 C C . PRO A 1 142 ? -1.868 20.719 14.547 1 93.38 142 PRO A C 1
ATOM 1085 O O . PRO A 1 142 ? -1.918 21.141 15.703 1 93.38 142 PRO A O 1
ATOM 1088 N N . GLY A 1 143 ? -2.387 21.438 13.484 1 92.88 143 GLY A N 1
ATOM 1089 C CA . GLY A 1 143 ? -3.016 22.734 13.695 1 92.88 143 GLY A CA 1
ATOM 1090 C C . GLY A 1 143 ? -3.924 23.156 12.555 1 92.88 143 GLY A C 1
ATOM 1091 O O . GLY A 1 143 ? -4.125 22.391 11.602 1 92.88 143 GLY A O 1
ATOM 1092 N N . PRO A 1 144 ? -4.496 24.359 12.648 1 94.81 144 PRO A N 1
ATOM 1093 C CA . PRO A 1 144 ? -5.418 24.859 11.625 1 94.81 144 PRO A CA 1
ATOM 1094 C C . PRO A 1 144 ? -4.723 25.141 10.297 1 94.81 144 PRO A C 1
ATOM 1096 O O . PRO A 1 144 ? -3.51 25.375 10.266 1 94.81 144 PRO A O 1
ATOM 1099 N N . VAL A 1 145 ? -5.578 25.172 9.242 1 96.62 145 VAL A N 1
ATOM 1100 C CA . VAL A 1 145 ? -5.004 25.312 7.906 1 96.62 145 VAL A CA 1
ATOM 1101 C C . VAL A 1 145 ? -5.871 26.25 7.066 1 96.62 145 VAL A C 1
ATOM 1103 O O . VAL A 1 145 ? -7.008 26.547 7.438 1 96.62 145 VAL A O 1
ATOM 1106 N N . GLU A 1 146 ? -5.219 26.781 5.969 1 93 146 GLU A N 1
ATOM 1107 C CA . GLU A 1 146 ? -5.984 27.438 4.918 1 93 146 GLU A CA 1
ATOM 1108 C C . GLU A 1 146 ? -6.582 26.422 3.947 1 93 146 GLU A C 1
ATOM 1110 O O . GLU A 1 146 ? -5.898 25.969 3.033 1 93 146 GLU A O 1
ATOM 1115 N N . CYS A 1 147 ? -7.789 26.141 4.078 1 82.12 147 CYS A N 1
ATOM 1116 C CA . CYS A 1 147 ? -8.414 24.984 3.453 1 82.12 147 CYS A CA 1
ATOM 1117 C C . CYS A 1 147 ? -8.438 25.141 1.937 1 82.12 147 CYS A C 1
ATOM 1119 O O . CYS A 1 147 ? -8.531 24.141 1.213 1 82.12 147 CYS A O 1
ATOM 1121 N N . GLN A 1 148 ? -8.281 26.359 1.426 1 83.88 148 GLN A N 1
ATOM 1122 C CA . GLN A 1 148 ? -8.328 26.578 -0.017 1 83.88 148 GLN A CA 1
ATOM 1123 C C . GLN A 1 148 ? -6.938 26.453 -0.636 1 83.88 148 GLN A C 1
ATOM 1125 O O . GLN A 1 148 ? -6.793 26.453 -1.86 1 83.88 148 GLN A O 1
ATOM 1130 N N . LYS A 1 149 ? -5.965 26.266 0.19 1 87.5 149 LYS A N 1
ATOM 1131 C CA . LYS A 1 149 ? -4.59 26.188 -0.297 1 87.5 149 LYS A CA 1
ATOM 1132 C C . LYS A 1 149 ? -3.998 24.797 -0.055 1 87.5 149 LYS A C 1
ATOM 1134 O O . LYS A 1 149 ? -3.098 24.641 0.772 1 87.5 149 LYS A O 1
ATOM 1139 N N . VAL A 1 150 ? -4.582 23.859 -0.75 1 90.31 150 VAL A N 1
ATOM 1140 C CA . VAL A 1 150 ? -4.164 22.469 -0.651 1 90.31 150 VAL A CA 1
ATOM 1141 C C . VAL A 1 150 ? -3.719 21.953 -2.021 1 90.31 150 VAL A C 1
ATOM 1143 O O . VAL A 1 150 ? -4.426 22.141 -3.016 1 90.31 150 VAL A O 1
ATOM 1146 N N . THR A 1 151 ? -2.525 21.5 -2.09 1 92.12 151 THR A N 1
ATOM 1147 C CA . THR A 1 151 ? -2.049 20.797 -3.279 1 92.12 151 THR A CA 1
ATOM 1148 C C . THR A 1 151 ? -1.998 19.281 -3.037 1 92.12 151 THR A C 1
ATOM 1150 O O . THR A 1 151 ? -1.299 18.828 -2.135 1 92.12 151 THR A O 1
ATOM 1153 N N . LEU A 1 152 ? -2.779 18.578 -3.85 1 91.44 152 LEU A N 1
ATOM 1154 C CA . LEU A 1 152 ? -2.896 17.141 -3.691 1 91.44 152 LEU A CA 1
ATOM 1155 C C . LEU A 1 152 ? -2.293 16.406 -4.887 1 91.44 152 LEU A C 1
ATOM 1157 O O . LEU A 1 152 ? -2.465 16.844 -6.031 1 91.44 152 LEU A O 1
ATOM 1161 N N . SER A 1 153 ? -1.551 15.359 -4.582 1 91.44 153 SER A N 1
ATOM 1162 C CA . SER A 1 153 ? -1.022 14.477 -5.617 1 91.44 153 SER A CA 1
ATOM 1163 C C . SER A 1 153 ? -1.252 13.016 -5.266 1 91.44 153 SER A C 1
ATOM 1165 O O . SER A 1 153 ? -0.914 12.57 -4.168 1 91.44 153 SER A O 1
ATOM 1167 N N . PHE A 1 154 ? -1.884 12.406 -6.082 1 89.06 154 PHE A N 1
ATOM 1168 C CA . PHE A 1 154 ? -2.074 10.961 -5.98 1 89.06 154 PHE A CA 1
ATOM 1169 C C . PHE A 1 154 ? -1.457 10.25 -7.18 1 89.06 154 PHE A C 1
ATOM 1171 O O . PHE A 1 154 ? -2.123 10.039 -8.195 1 89.06 154 PHE A O 1
ATOM 1178 N N . GLU A 1 155 ? -0.176 9.867 -7.004 1 78.62 155 GLU A N 1
ATOM 1179 C CA . GLU A 1 155 ? 0.665 9.406 -8.109 1 78.62 155 GLU A CA 1
ATOM 1180 C C . GLU A 1 155 ? 0.549 7.898 -8.297 1 78.62 155 GLU A C 1
ATOM 1182 O O . GLU A 1 155 ? -0.278 7.25 -7.656 1 78.62 155 GLU A O 1
ATOM 1187 N N . THR A 1 156 ? 1.434 7.367 -9.188 1 77.75 156 THR A N 1
ATOM 1188 C CA . THR A 1 156 ? 1.351 5.988 -9.656 1 77.75 156 THR A CA 1
ATOM 1189 C C . THR A 1 156 ? 1.936 5.027 -8.625 1 77.75 156 THR A C 1
ATOM 1191 O O . THR A 1 156 ? 2.041 3.826 -8.883 1 77.75 156 THR A O 1
ATOM 1194 N N . ASP A 1 157 ? 2.154 5.473 -7.434 1 86.19 157 ASP A N 1
ATOM 1195 C CA . ASP A 1 157 ? 2.811 4.602 -6.461 1 86.19 157 ASP A CA 1
ATOM 1196 C C . ASP A 1 157 ? 1.873 4.258 -5.309 1 86.19 157 ASP A C 1
ATOM 1198 O O . ASP A 1 157 ? 2.307 3.719 -4.289 1 86.19 157 ASP A O 1
ATOM 1202 N N . GLY A 1 158 ? 0.627 4.648 -5.402 1 93.5 158 GLY A N 1
ATOM 1203 C CA . GLY A 1 158 ? -0.346 4.277 -4.387 1 93.5 158 GLY A CA 1
ATOM 1204 C C . GLY A 1 158 ? -0.26 5.133 -3.137 1 93.5 158 GLY A C 1
ATOM 1205 O O . GLY A 1 158 ? -0.805 4.77 -2.092 1 93.5 158 GLY A O 1
ATOM 1206 N N . ILE A 1 159 ? 0.514 6.238 -3.24 1 96.25 159 ILE A N 1
ATOM 1207 C CA . ILE A 1 159 ? 0.665 7.156 -2.115 1 96.25 159 ILE A CA 1
ATOM 1208 C C . ILE A 1 159 ? -0.047 8.469 -2.42 1 96.25 159 ILE A C 1
ATOM 1210 O O . ILE A 1 159 ? 0.227 9.109 -3.438 1 96.25 159 ILE A O 1
ATOM 1214 N N . LEU A 1 160 ? -0.98 8.828 -1.563 1 96.56 160 LEU A N 1
ATOM 1215 C CA . LEU A 1 160 ? -1.554 10.172 -1.613 1 96.56 160 LEU A CA 1
ATOM 1216 C C . LEU A 1 160 ? -0.673 11.164 -0.866 1 96.56 160 LEU A C 1
ATOM 1218 O O . LEU A 1 160 ? -0.335 10.945 0.3 1 96.56 160 LEU A O 1
ATOM 1222 N N . GLU A 1 161 ? -0.287 12.164 -1.535 1 96.5 161 GLU A N 1
ATOM 1223 C CA . GLU A 1 161 ? 0.521 13.211 -0.918 1 96.5 161 GLU A CA 1
ATOM 1224 C C . GLU A 1 161 ? -0.172 14.57 -1.006 1 96.5 161 GLU A C 1
ATOM 1226 O O . GLU A 1 161 ? -0.732 14.922 -2.047 1 96.5 161 GLU A O 1
ATOM 1231 N N . ALA A 1 162 ? -0.057 15.375 0.067 1 96.94 162 ALA A N 1
ATOM 1232 C CA . ALA A 1 162 ? -0.65 16.703 0.053 1 96.94 162 ALA A CA 1
ATOM 1233 C C . ALA A 1 162 ? 0.229 17.703 0.801 1 96.94 162 ALA A C 1
ATOM 1235 O O . ALA A 1 162 ? 0.854 17.359 1.807 1 96.94 162 ALA A O 1
ATOM 1236 N N . ILE A 1 163 ? 0.257 18.875 0.285 1 97.38 163 ILE A N 1
ATOM 1237 C CA . ILE A 1 163 ? 0.826 20.031 0.974 1 97.38 163 ILE A CA 1
ATOM 1238 C C . ILE A 1 163 ? -0.278 21.031 1.293 1 97.38 163 ILE A C 1
ATOM 1240 O O . ILE A 1 163 ? -1.019 21.453 0.402 1 97.38 163 ILE A O 1
ATOM 1244 N N . VAL A 1 164 ? -0.382 21.359 2.549 1 97.19 164 VAL A N 1
ATOM 1245 C CA . VAL A 1 164 ? -1.457 22.219 3.023 1 97.19 164 VAL A CA 1
ATOM 1246 C C . VAL A 1 164 ? -0.867 23.438 3.74 1 97.19 164 VAL A C 1
ATOM 1248 O O . VAL A 1 164 ? -0.083 23.297 4.68 1 97.19 164 VAL A O 1
ATOM 1251 N N . GLN A 1 165 ? -1.316 24.547 3.383 1 96.81 165 GLN A N 1
ATOM 1252 C CA . GLN A 1 165 ? -0.799 25.766 4 1 96.81 165 GLN A CA 1
ATOM 1253 C C . GLN A 1 165 ? -1.38 25.953 5.398 1 96.81 165 GLN A C 1
ATOM 1255 O O . GLN A 1 165 ? -2.584 25.797 5.605 1 96.81 165 GLN A O 1
ATOM 1260 N N . LYS A 1 166 ? -0.46 26.297 6.328 1 96.31 166 LYS A N 1
ATOM 1261 C CA . LYS A 1 166 ? -0.895 26.594 7.688 1 96.31 166 LYS A CA 1
ATOM 1262 C C . LYS A 1 166 ? -1.69 27.906 7.734 1 96.31 166 LYS A C 1
ATOM 1264 O O . LYS A 1 166 ? -1.444 28.812 6.941 1 96.31 166 LYS A O 1
ATOM 1269 N N . LYS A 1 167 ? -2.623 27.844 8.664 1 92.06 167 LYS A N 1
ATOM 1270 C CA . LYS A 1 167 ? -3.277 29.125 8.922 1 92.06 167 LYS A CA 1
ATOM 1271 C C . LYS A 1 167 ? -2.398 30.031 9.781 1 92.06 167 LYS A C 1
ATOM 1273 O O . LYS A 1 167 ? -1.956 29.625 10.859 1 92.06 167 LYS A O 1
ATOM 1278 N N . LEU A 1 168 ? -1.842 31.062 9.172 1 78.44 168 LEU A N 1
ATOM 1279 C CA . LEU A 1 168 ? -1.008 32 9.914 1 78.44 168 LEU A CA 1
ATOM 1280 C C . LEU A 1 168 ? -1.846 32.812 10.891 1 78.44 168 LEU A C 1
ATOM 1282 O O . LEU A 1 168 ? -3.012 33.125 10.625 1 78.44 168 LEU A O 1
ATOM 1286 N N . PRO A 1 169 ? -1.282 33 12.172 1 69.69 169 PRO A N 1
ATOM 1287 C CA . PRO A 1 169 ? -1.988 33.875 13.125 1 69.69 169 PRO A CA 1
ATOM 1288 C 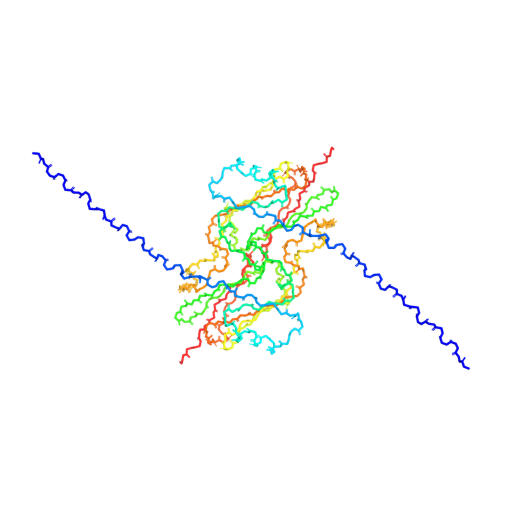C . PRO A 1 169 ? -2.324 35.25 12.539 1 69.69 169 PRO A C 1
ATOM 1290 O O . PRO A 1 169 ? -1.632 35.719 11.633 1 69.69 169 PRO A O 1
ATOM 1293 N N . MET B 1 1 ? 62.406 -1.376 30.781 1 29.97 1 MET B N 1
ATOM 1294 C CA . MET B 1 1 ? 61.094 -1.938 31.047 1 29.97 1 MET B CA 1
ATOM 1295 C C . MET B 1 1 ? 60 -0.927 30.719 1 29.97 1 MET B C 1
ATOM 1297 O O . MET B 1 1 ? 59.906 0.125 31.359 1 29.97 1 MET B O 1
ATOM 1301 N N . PRO B 1 2 ? 59.625 -0.764 29.453 1 32.16 2 PRO B N 1
ATOM 1302 C CA . PRO B 1 2 ? 58.781 0.373 29.047 1 32.16 2 PRO B CA 1
ATOM 1303 C C . PRO B 1 2 ? 57.406 0.367 29.703 1 32.16 2 PRO B C 1
ATOM 1305 O O . PRO B 1 2 ? 56.906 -0.694 30.094 1 32.16 2 PRO B O 1
ATOM 1308 N N . TYR B 1 3 ? 57.094 1.404 30.531 1 33.91 3 TYR B N 1
ATOM 1309 C CA . TYR B 1 3 ? 55.875 1.691 31.25 1 33.91 3 TYR B CA 1
ATOM 1310 C C . TYR B 1 3 ? 54.656 1.689 30.312 1 33.91 3 TYR B C 1
ATOM 1312 O O . TYR B 1 3 ? 54.562 2.555 29.438 1 33.91 3 TYR B O 1
ATOM 1320 N N . ILE B 1 4 ? 54.25 0.571 29.766 1 37.75 4 ILE B N 1
ATOM 1321 C CA . ILE B 1 4 ? 53.062 0.519 28.938 1 37.75 4 ILE B CA 1
ATOM 1322 C C . ILE B 1 4 ? 51.844 1.027 29.719 1 37.75 4 ILE B C 1
ATOM 1324 O O . ILE B 1 4 ? 51.469 0.444 30.734 1 37.75 4 ILE B O 1
ATOM 1328 N N . GLY B 1 5 ? 51.688 2.357 29.828 1 37.41 5 GLY B N 1
ATOM 1329 C CA . GLY B 1 5 ? 50.562 2.965 30.531 1 37.41 5 GLY B CA 1
ATOM 1330 C C . GLY B 1 5 ? 49.219 2.33 30.188 1 37.41 5 GLY B C 1
ATOM 1331 O O . GLY B 1 5 ? 49.125 1.582 29.219 1 37.41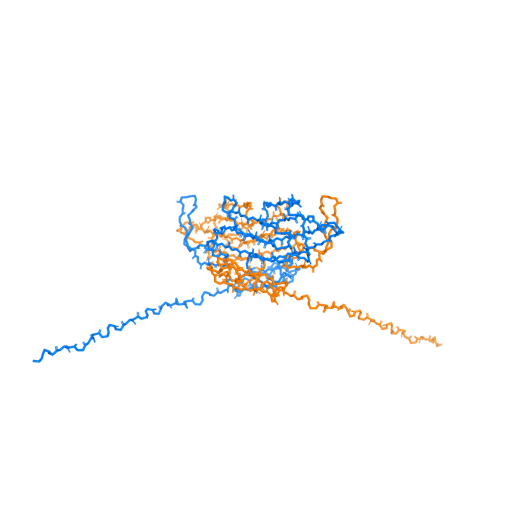 5 GLY B O 1
ATOM 1332 N N . PRO B 1 6 ? 48.375 2.137 31.25 1 37.72 6 PRO B N 1
ATOM 1333 C CA . PRO B 1 6 ? 47.094 1.394 31.125 1 37.72 6 PRO B CA 1
ATOM 1334 C C . PRO B 1 6 ? 46.219 1.891 29.984 1 37.72 6 PRO B C 1
ATOM 1336 O O . PRO B 1 6 ? 46.344 3.049 29.578 1 37.72 6 PRO B O 1
ATOM 1339 N N . PRO B 1 7 ? 45.812 1.026 29.031 1 35.62 7 PRO B N 1
ATOM 1340 C CA . PRO B 1 7 ? 44.938 1.419 27.922 1 35.62 7 PRO B CA 1
ATOM 1341 C C . PRO B 1 7 ? 43.75 2.248 28.391 1 35.62 7 PRO B C 1
ATOM 1343 O O . PRO B 1 7 ? 43.25 2.057 29.5 1 35.62 7 PRO B O 1
ATOM 1346 N N . THR B 1 8 ? 43.688 3.6 28.203 1 35.72 8 THR B N 1
ATOM 1347 C CA . THR B 1 8 ? 42.562 4.473 28.453 1 35.72 8 THR B CA 1
ATOM 1348 C C . THR B 1 8 ? 41.281 3.846 27.922 1 35.72 8 THR B C 1
ATOM 1350 O O . THR B 1 8 ? 41.156 3.549 26.734 1 35.72 8 THR B O 1
ATOM 1353 N N . MET B 1 9 ? 40.594 3.039 28.75 1 32.03 9 MET B N 1
ATOM 1354 C CA . MET B 1 9 ? 39.219 2.576 28.469 1 32.03 9 MET B CA 1
ATOM 1355 C C . MET B 1 9 ? 38.344 3.729 28.016 1 32.03 9 MET B C 1
ATOM 1357 O O . MET B 1 9 ? 38.094 4.672 28.766 1 32.03 9 MET B O 1
ATOM 1361 N N . HIS B 1 10 ? 38.5 4.289 26.844 1 35.38 10 HIS B N 1
ATOM 1362 C CA . HIS B 1 10 ? 37.469 5.223 26.406 1 35.38 10 HIS B CA 1
ATOM 1363 C C . HIS B 1 10 ? 36.094 4.652 26.656 1 35.38 10 HIS B C 1
ATOM 1365 O O . HIS B 1 10 ? 35.812 3.51 26.297 1 35.38 10 HIS B O 1
ATOM 1371 N N . PRO B 1 11 ? 35.375 5.062 27.781 1 34.47 11 PRO B N 1
ATOM 1372 C CA . PRO B 1 11 ? 33.969 4.68 27.938 1 34.47 11 PRO B CA 1
ATOM 1373 C C . PRO B 1 11 ? 33.156 4.871 26.672 1 34.47 11 PRO B C 1
ATOM 1375 O O . PRO B 1 11 ? 33.25 5.914 26.016 1 34.47 11 PRO B O 1
ATOM 1378 N N . SER B 1 12 ? 33.031 3.85 25.828 1 35.38 12 SER B N 1
ATOM 1379 C CA . SER B 1 12 ? 32 3.836 24.797 1 35.38 12 SER B CA 1
ATOM 1380 C C . SER B 1 12 ? 30.688 4.402 25.312 1 35.38 12 SER B C 1
ATOM 1382 O O . SER B 1 12 ? 30.031 3.787 26.156 1 35.38 12 SER B O 1
ATOM 1384 N N . THR B 1 13 ? 30.625 5.691 25.672 1 34.25 13 THR B N 1
ATOM 1385 C CA . THR B 1 13 ? 29.297 6.277 25.859 1 34.25 13 THR B CA 1
ATOM 1386 C C . THR B 1 13 ? 28.328 5.742 24.797 1 34.25 13 THR B C 1
ATOM 1388 O O . THR B 1 13 ? 28.484 6.004 23.609 1 34.25 13 THR B O 1
ATOM 1391 N N . THR B 1 14 ? 27.891 4.492 24.938 1 35.66 14 THR B N 1
ATOM 1392 C CA . THR B 1 14 ? 26.625 4.09 24.328 1 35.66 14 THR B CA 1
ATOM 1393 C C . THR B 1 14 ? 25.625 5.25 24.312 1 35.66 14 THR B C 1
ATOM 1395 O O . THR B 1 14 ? 25.203 5.707 25.375 1 35.66 14 THR B O 1
ATOM 1398 N N . THR B 1 15 ? 25.812 6.262 23.562 1 33.91 15 THR B N 1
ATOM 1399 C CA . THR B 1 15 ? 24.719 7.199 23.297 1 33.91 15 THR B CA 1
ATOM 1400 C C . THR B 1 15 ? 23.375 6.5 23.391 1 33.91 15 THR B C 1
ATOM 1402 O O . THR B 1 15 ? 23.141 5.504 22.688 1 33.91 15 THR B O 1
ATOM 1405 N N . ASP B 1 16 ? 22.703 6.516 24.516 1 33.31 16 ASP B N 1
ATOM 1406 C CA . ASP B 1 16 ? 21.266 6.359 24.703 1 33.31 16 ASP B CA 1
ATOM 1407 C C . ASP B 1 16 ? 20.5 6.84 23.469 1 33.31 16 ASP B C 1
ATOM 1409 O O . ASP B 1 16 ? 20.438 8.039 23.188 1 33.31 16 ASP B O 1
ATOM 1413 N N . SER B 1 17 ? 20.844 6.383 22.312 1 38 17 SER B N 1
ATOM 1414 C CA . SER B 1 17 ? 19.812 6.578 21.312 1 38 17 SER B CA 1
ATOM 1415 C C . SER B 1 17 ? 18.422 6.582 21.938 1 38 17 SER B C 1
ATOM 1417 O O . SER B 1 17 ? 18.016 5.605 22.578 1 38 17 SER B O 1
ATOM 1419 N N . ASP B 1 18 ? 18.016 7.656 22.641 1 36 18 ASP B N 1
ATOM 1420 C CA . ASP B 1 18 ? 16.641 8 22.984 1 36 18 ASP B CA 1
ATOM 1421 C C . ASP B 1 18 ? 15.648 7.266 22.078 1 36 18 ASP B C 1
ATOM 1423 O O . ASP B 1 18 ? 15.539 7.57 20.891 1 36 18 ASP B O 1
ATOM 1427 N N . ALA B 1 19 ? 15.562 6.078 22.016 1 39.47 19 ALA B N 1
ATOM 1428 C CA . ALA B 1 19 ? 14.422 5.273 21.609 1 39.47 19 ALA B CA 1
ATOM 1429 C C . ALA B 1 19 ? 13.109 5.984 21.922 1 39.47 19 ALA B C 1
ATOM 1431 O O . ALA B 1 19 ? 12.539 5.793 23 1 39.47 19 ALA B O 1
ATOM 1432 N N . ARG B 1 20 ? 12.891 7.254 21.906 1 38.25 20 ARG B N 1
ATOM 1433 C CA . ARG B 1 20 ? 11.508 7.727 21.906 1 38.25 20 ARG B CA 1
ATOM 1434 C C . ARG B 1 20 ? 10.578 6.695 21.281 1 38.25 20 ARG B C 1
ATOM 1436 O O . ARG B 1 20 ? 10.836 6.219 20.172 1 38.25 20 ARG B O 1
ATOM 1443 N N . GLU B 1 21 ? 10.016 5.773 21.953 1 42.81 21 GLU B N 1
ATOM 1444 C CA . GLU B 1 21 ? 8.891 4.902 21.625 1 42.81 21 GLU B CA 1
ATOM 1445 C C . GLU B 1 21 ? 8.055 5.5 20.5 1 42.81 21 GLU B C 1
ATOM 1447 O O . GLU B 1 21 ? 7.395 6.527 20.688 1 42.81 21 GLU B O 1
ATOM 1452 N N . LYS B 1 22 ? 8.594 5.633 19.406 1 47.66 22 LYS B N 1
ATOM 1453 C CA . LYS B 1 22 ? 7.754 6.078 18.297 1 47.66 22 LYS B CA 1
ATOM 1454 C C . LYS B 1 22 ? 6.312 5.613 18.484 1 47.66 22 LYS B C 1
ATOM 1456 O O . LYS B 1 22 ? 6.047 4.41 18.547 1 47.66 22 LYS B O 1
ATOM 1461 N N . LEU B 1 23 ? 5.492 6.289 19.281 1 48.22 23 LEU B N 1
ATOM 1462 C CA . LEU B 1 23 ? 4.062 6.043 19.422 1 48.22 23 LEU B CA 1
ATOM 1463 C C . LEU B 1 23 ? 3.441 5.691 18.062 1 48.22 23 LEU B C 1
ATOM 1465 O O . LEU B 1 23 ? 3.457 6.504 17.141 1 48.22 23 LEU B O 1
ATOM 1469 N N . LYS B 1 24 ? 3.484 4.383 17.734 1 60.81 24 LYS B N 1
ATOM 1470 C CA . LYS B 1 24 ? 2.691 3.877 16.625 1 60.81 24 LYS B CA 1
ATOM 1471 C C . LYS B 1 24 ? 1.27 4.43 16.656 1 60.81 24 LYS B C 1
ATOM 1473 O O . LYS B 1 24 ? 0.7 4.617 17.734 1 60.81 24 LYS B O 1
ATOM 1478 N N . PRO B 1 25 ? 0.877 4.969 15.562 1 66.81 25 PRO B N 1
ATOM 1479 C CA . PRO B 1 25 ? -0.483 5.512 15.578 1 66.81 25 PRO B CA 1
ATOM 1480 C C . PRO B 1 25 ? -1.512 4.516 16.109 1 66.81 25 PRO B C 1
ATOM 1482 O O . PRO B 1 25 ? -1.388 3.311 15.867 1 66.81 25 PRO B O 1
ATOM 1485 N N . THR B 1 26 ? -2.262 4.969 17.062 1 78.19 26 THR B N 1
ATOM 1486 C CA . THR B 1 26 ? -3.428 4.195 17.484 1 78.19 26 THR B CA 1
ATOM 1487 C C . THR B 1 26 ? -4.453 4.113 16.359 1 78.19 26 THR B C 1
ATOM 1489 O O . THR B 1 26 ? -4.797 5.125 15.742 1 78.19 26 THR B O 1
ATOM 1492 N N . VAL B 1 27 ? -4.742 2.971 15.961 1 77.5 27 VAL B N 1
ATOM 1493 C CA . VAL B 1 27 ? -5.746 2.744 14.922 1 77.5 27 VAL B CA 1
ATOM 1494 C C . VAL B 1 27 ? -7.109 2.494 15.57 1 77.5 27 VAL B C 1
ATOM 1496 O O . VAL B 1 27 ? -7.254 1.6 16.406 1 77.5 27 VAL B O 1
ATOM 1499 N N . ILE B 1 28 ? -7.996 3.348 15.281 1 83.19 28 ILE B N 1
ATOM 1500 C CA . ILE B 1 28 ? -9.359 3.201 15.773 1 83.19 28 ILE B CA 1
ATOM 1501 C C . ILE B 1 28 ? -10.273 2.709 14.656 1 83.19 28 ILE B C 1
ATOM 1503 O O . ILE B 1 28 ? -10.32 3.311 13.578 1 83.19 28 ILE B O 1
ATOM 1507 N N . ILE B 1 29 ? -10.961 1.721 14.898 1 82.75 29 ILE B N 1
ATOM 1508 C CA . ILE B 1 29 ? -11.844 1.132 13.898 1 82.75 29 ILE B CA 1
ATOM 1509 C C . ILE B 1 29 ? -13.297 1.441 14.25 1 82.75 29 ILE B C 1
ATOM 1511 O O . ILE B 1 29 ? -13.75 1.15 15.359 1 82.75 29 ILE B O 1
ATOM 1515 N N . LEU B 1 30 ? -13.938 2.039 13.383 1 84 30 LEU B N 1
ATOM 1516 C CA . LEU B 1 30 ? -15.344 2.373 13.57 1 84 30 LEU B CA 1
ATOM 1517 C C . LEU B 1 30 ? -16.219 1.595 12.594 1 84 30 LEU B C 1
ATOM 1519 O O . LEU B 1 30 ? -15.773 1.243 11.5 1 84 30 LEU B O 1
ATOM 1523 N N . PRO B 1 31 ? -17.469 1.377 12.977 1 80.19 31 PRO B N 1
ATOM 1524 C CA . PRO B 1 31 ? -18.375 0.739 12.023 1 80.19 31 PRO B CA 1
ATOM 1525 C C . PRO B 1 31 ? -18.609 1.59 10.781 1 80.19 31 PRO B C 1
ATOM 1527 O O . PRO B 1 31 ? -18.453 2.812 10.82 1 80.19 31 PRO B O 1
ATOM 1530 N N . PRO B 1 32 ? -18.859 0.953 9.664 1 76.56 32 PRO B N 1
ATOM 1531 C CA . PRO B 1 32 ? -19.016 1.658 8.383 1 76.56 32 PRO B CA 1
ATOM 1532 C C . PRO B 1 32 ? -20.094 2.734 8.422 1 76.56 32 PRO B C 1
ATOM 1534 O O . PRO B 1 32 ? -20.031 3.709 7.672 1 76.56 32 PRO B O 1
ATOM 1537 N N . ASP B 1 33 ? -21.016 2.58 9.312 1 79 33 ASP B N 1
ATOM 1538 C CA . ASP B 1 33 ? -22.141 3.51 9.328 1 79 33 ASP B CA 1
ATOM 1539 C C . ASP B 1 33 ? -21.969 4.582 10.398 1 79 33 ASP B C 1
ATOM 1541 O O . ASP B 1 33 ? -22.938 5.168 10.875 1 79 33 ASP B O 1
ATOM 1545 N N . SER B 1 34 ? -20.766 4.781 10.734 1 79.31 34 SER B N 1
ATOM 1546 C CA . SER B 1 34 ? -20.484 5.75 11.789 1 79.31 34 SER B CA 1
ATOM 1547 C C . SER B 1 34 ? -20.812 7.168 11.336 1 79.31 34 SER B C 1
ATOM 1549 O O . SER B 1 34 ? -20.562 7.531 10.188 1 79.31 34 SER B O 1
ATOM 1551 N N . THR B 1 35 ? -21.422 7.867 12.305 1 78.44 35 THR B N 1
ATOM 1552 C CA . THR B 1 35 ? -21.797 9.25 12.031 1 78.44 35 THR B CA 1
ATOM 1553 C C . THR B 1 35 ? -20.594 10.172 12.148 1 78.44 35 THR B C 1
ATOM 1555 O O . THR B 1 35 ? -19.531 9.758 12.633 1 78.44 35 THR B O 1
ATOM 1558 N N . ARG B 1 36 ? -20.75 11.336 11.711 1 78.19 36 ARG B N 1
ATOM 1559 C CA . ARG B 1 36 ? -19.703 12.344 11.82 1 78.19 36 ARG B CA 1
ATOM 1560 C C . ARG B 1 36 ? -19.344 12.617 13.273 1 78.19 36 ARG B C 1
ATOM 1562 O O . ARG B 1 36 ? -18.172 12.836 13.602 1 78.19 36 ARG B O 1
ATOM 1569 N N . GLU B 1 37 ? -20.328 12.57 14.047 1 78.69 37 GLU B N 1
ATOM 1570 C CA . GLU B 1 37 ? -20.094 12.805 15.469 1 78.69 37 GLU B CA 1
ATOM 1571 C C . GLU B 1 37 ? -19.188 11.734 16.078 1 78.69 37 GLU B C 1
ATOM 1573 O O . GLU B 1 37 ? -18.312 12.047 16.875 1 78.69 37 GLU B O 1
ATOM 1578 N N . GLN B 1 38 ? -19.484 10.516 15.703 1 78.12 38 GLN B N 1
ATOM 1579 C CA . GLN B 1 38 ? -18.656 9.422 16.203 1 78.12 38 GLN B CA 1
ATOM 1580 C C . GLN B 1 38 ? -17.203 9.562 15.75 1 78.12 38 GLN B C 1
ATOM 1582 O O . GLN B 1 38 ? -16.281 9.273 16.516 1 78.12 38 GLN B O 1
ATOM 1587 N N . TRP B 1 39 ? -17.094 10.086 14.68 1 77.38 39 TRP B N 1
ATOM 1588 C CA . TRP B 1 39 ? -15.758 10.328 14.141 1 77.38 39 TRP B CA 1
ATOM 1589 C C . TRP B 1 39 ? -15.031 11.398 14.945 1 77.38 39 TRP B C 1
ATOM 1591 O O . TRP B 1 39 ? -13.875 11.227 15.336 1 77.38 39 TRP B O 1
ATOM 1601 N N . ASN B 1 40 ? -15.75 12.398 15.102 1 78.25 40 ASN B N 1
ATOM 1602 C CA . ASN B 1 40 ? -15.172 13.516 15.836 1 78.25 40 ASN B CA 1
ATOM 1603 C C . ASN B 1 40 ? -14.766 13.117 17.25 1 78.25 40 ASN B C 1
ATOM 1605 O O . ASN B 1 40 ? -13.703 13.516 17.734 1 78.25 40 ASN B O 1
ATOM 1609 N N . LYS B 1 41 ? -15.539 12.414 17.812 1 81.06 41 LYS B N 1
ATOM 1610 C CA . LYS B 1 41 ? -15.242 11.961 19.156 1 81.06 41 LYS B CA 1
ATOM 1611 C C . LYS B 1 41 ? -13.992 11.078 19.188 1 81.06 41 LYS B C 1
ATOM 1613 O O . LYS B 1 41 ? -13.148 11.211 20.078 1 81.06 41 LYS B O 1
ATOM 1618 N N . ALA B 1 42 ? -13.891 10.219 18.234 1 81.12 42 ALA B N 1
ATOM 1619 C CA . ALA B 1 42 ? -12.734 9.336 18.156 1 81.12 42 ALA B CA 1
ATOM 1620 C C . ALA B 1 42 ? -11.445 10.125 17.969 1 81.12 42 ALA B C 1
ATOM 1622 O O . ALA B 1 42 ? -10.422 9.828 18.594 1 81.12 42 ALA B O 1
ATOM 1623 N N . LEU B 1 43 ? -11.523 11.07 17.172 1 81.19 43 LEU B N 1
ATOM 1624 C CA . LEU B 1 43 ? -10.344 11.875 16.859 1 81.19 43 LEU B CA 1
ATOM 1625 C C . LEU B 1 43 ? -9.977 12.766 18.047 1 81.19 43 LEU B C 1
ATOM 1627 O O . LEU B 1 43 ? -8.797 13.078 18.25 1 81.19 43 LEU B O 1
ATOM 1631 N N . GLU B 1 44 ? -10.961 13.203 18.766 1 77.5 44 GLU B N 1
ATOM 1632 C CA . GLU B 1 44 ? -10.719 14.062 19.922 1 77.5 44 GLU B CA 1
ATOM 1633 C C . GLU B 1 44 ? -10.008 13.305 21.031 1 77.5 44 GLU B C 1
ATOM 1635 O O . GLU B 1 44 ? -9.164 13.859 21.734 1 77.5 44 GLU B O 1
ATOM 1640 N N . THR B 1 45 ? -10.375 12.086 21.203 1 76.44 45 THR B N 1
ATOM 1641 C CA . THR B 1 45 ? -9.82 11.289 22.297 1 76.44 45 THR B CA 1
ATOM 1642 C C . THR B 1 45 ? -8.391 10.844 21.969 1 76.44 45 THR B C 1
ATOM 1644 O O . THR B 1 45 ? -7.582 10.633 22.875 1 76.44 45 THR B O 1
ATOM 1647 N N . ASN B 1 46 ? -8.172 10.789 20.703 1 71.81 46 ASN B N 1
ATOM 1648 C CA . ASN B 1 46 ? -6.836 10.414 20.234 1 71.81 46 ASN B CA 1
ATOM 1649 C C . ASN B 1 46 ? -6.371 11.305 19.094 1 71.81 46 ASN B C 1
ATOM 1651 O O . ASN B 1 46 ? -6.488 10.93 17.922 1 71.81 46 ASN B O 1
ATOM 1655 N N . LYS B 1 47 ? -5.758 12.32 19.453 1 70.25 47 LYS B N 1
ATOM 1656 C CA . LYS B 1 47 ? -5.402 13.352 18.469 1 70.25 47 LYS B CA 1
ATOM 1657 C C . LYS B 1 47 ? -4.398 12.812 17.453 1 70.25 47 LYS B C 1
ATOM 1659 O O . LYS B 1 47 ? -4.324 13.312 16.328 1 70.25 47 LYS B O 1
ATOM 1664 N N . SER B 1 48 ? -3.748 11.734 17.828 1 72.38 48 SER B N 1
ATOM 1665 C CA . SER B 1 48 ? -2.744 11.195 16.922 1 72.38 48 SER B CA 1
ATOM 1666 C C . SER B 1 48 ? -3.221 9.891 16.281 1 72.38 48 SER B C 1
ATOM 1668 O O . SER B 1 48 ? -2.475 9.25 15.547 1 72.38 48 SER B O 1
ATOM 1670 N N . GLY B 1 49 ? -4.477 9.742 16.484 1 84.94 49 GLY B N 1
ATOM 1671 C CA . GLY B 1 49 ? -4.984 8.477 15.984 1 84.94 49 GLY B CA 1
ATOM 1672 C C . GLY B 1 49 ? -5.508 8.57 14.562 1 84.94 49 GLY B C 1
ATOM 1673 O O . GLY B 1 49 ? -5.668 9.664 14.023 1 84.94 49 GLY B O 1
ATOM 1674 N N . ILE B 1 50 ? -5.594 7.426 13.953 1 88.5 50 ILE B N 1
ATOM 1675 C CA . ILE B 1 50 ? -6.203 7.281 12.633 1 88.5 50 ILE B CA 1
ATOM 1676 C C . ILE B 1 50 ? -7.508 6.5 12.758 1 88.5 50 ILE B C 1
ATOM 1678 O O . ILE B 1 50 ? -7.559 5.465 13.422 1 88.5 50 ILE B O 1
ATOM 1682 N N . VAL B 1 51 ? -8.508 7.043 12.242 1 91 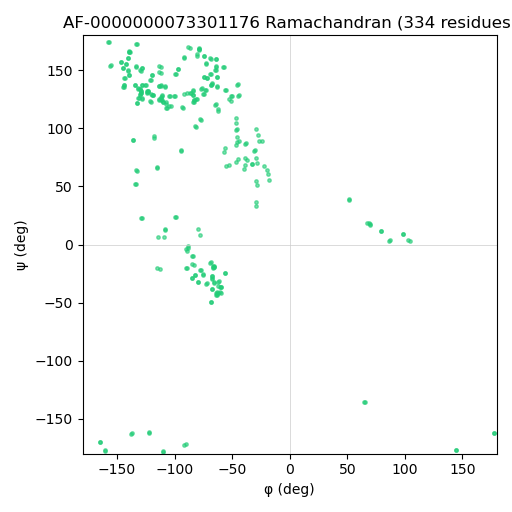51 VAL B N 1
ATOM 1683 C CA . VAL B 1 51 ? -9.805 6.371 12.25 1 91 51 VAL B CA 1
ATOM 1684 C C . VAL B 1 51 ? -10.062 5.719 10.898 1 91 51 VAL B C 1
ATOM 1686 O O . VAL B 1 51 ? -10 6.387 9.859 1 91 51 VAL B O 1
ATOM 1689 N N . LEU B 1 52 ? -10.375 4.492 10.945 1 91.25 52 LEU B N 1
ATOM 1690 C CA . LEU B 1 52 ? -10.656 3.73 9.727 1 91.25 52 LEU B CA 1
ATOM 1691 C C . LEU B 1 52 ? -12.078 3.188 9.742 1 91.25 52 LEU B C 1
ATOM 1693 O O . LEU B 1 52 ? -12.602 2.828 10.805 1 91.25 52 LEU B O 1
ATOM 1697 N N . THR B 1 53 ? -12.68 3.117 8.602 1 92.25 53 THR B N 1
ATOM 1698 C CA . THR B 1 53 ? -13.969 2.447 8.469 1 92.25 53 THR B CA 1
ATOM 1699 C C . THR B 1 53 ? -14.023 1.627 7.188 1 92.25 53 THR B C 1
ATOM 1701 O O . THR B 1 53 ? -13.141 1.734 6.336 1 92.25 53 THR B O 1
ATOM 1704 N N . GLY B 1 54 ? -15.086 0.684 7.113 1 93 54 GLY B N 1
ATOM 1705 C CA . GLY B 1 54 ? -15.336 -0.084 5.906 1 93 54 GLY B CA 1
ATOM 1706 C C . GLY B 1 54 ? -14.211 -1.041 5.562 1 93 54 GLY B C 1
ATOM 1707 O O . GLY B 1 54 ? -13.703 -1.751 6.434 1 93 54 GLY B O 1
ATOM 1708 N N . ALA B 1 55 ? -13.867 -1.045 4.27 1 93 55 ALA B N 1
ATOM 1709 C CA . ALA B 1 55 ? -12.867 -1.983 3.771 1 93 55 ALA B CA 1
ATOM 1710 C C . ALA B 1 55 ? -11.523 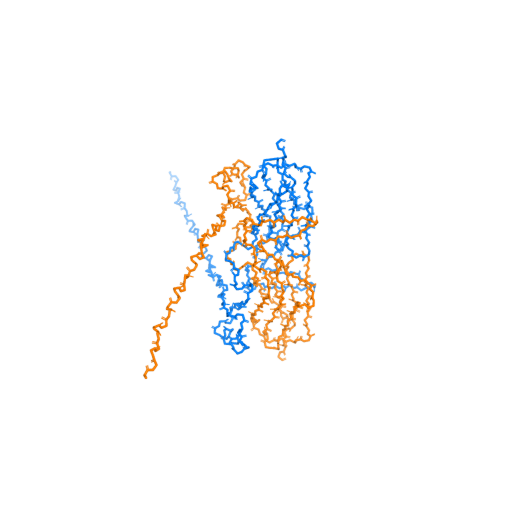-1.779 4.473 1 93 55 ALA B C 1
ATOM 1712 O O . ALA B 1 55 ? -10.805 -2.744 4.738 1 93 55 ALA B O 1
ATOM 1713 N N . ALA B 1 56 ? -11.203 -0.493 4.773 1 92.06 56 ALA B N 1
ATOM 1714 C CA . ALA B 1 56 ? -9.938 -0.18 5.434 1 92.06 56 ALA B CA 1
ATOM 1715 C C . ALA B 1 56 ? -9.898 -0.756 6.848 1 92.06 56 ALA B C 1
ATOM 1717 O O . ALA B 1 56 ? -8.844 -1.18 7.324 1 92.06 56 ALA B O 1
ATOM 1718 N N . ALA B 1 57 ? -11.008 -0.823 7.496 1 90.38 57 ALA B N 1
ATOM 1719 C CA . ALA B 1 57 ? -11.102 -1.323 8.867 1 90.38 57 ALA B CA 1
ATOM 1720 C C . ALA B 1 57 ? -11.156 -2.848 8.891 1 90.38 57 ALA B C 1
ATOM 1722 O O . ALA B 1 57 ? -10.797 -3.475 9.883 1 90.38 57 ALA B O 1
ATOM 1723 N N . ARG B 1 58 ? -11.617 -3.367 7.836 1 89.94 58 ARG B N 1
ATOM 1724 C CA . ARG B 1 58 ? -11.797 -4.812 7.77 1 89.94 58 ARG B CA 1
ATOM 1725 C C . ARG B 1 58 ? -10.508 -5.512 7.363 1 89.94 58 ARG B C 1
ATOM 1727 O O . ARG B 1 58 ? -10.391 -6.734 7.48 1 89.94 58 ARG B O 1
ATOM 1734 N N . GLY B 1 59 ? -9.609 -4.68 6.812 1 83.5 59 GLY B N 1
ATOM 1735 C CA . GLY B 1 59 ? -8.352 -5.273 6.387 1 83.5 59 GLY B CA 1
ATOM 1736 C C . GLY B 1 59 ? -7.547 -5.844 7.539 1 83.5 59 GLY B C 1
ATOM 1737 O O . GLY B 1 59 ? -7.711 -5.426 8.688 1 83.5 59 GLY B O 1
ATOM 1738 N N . GLN B 1 60 ? -6.68 -6.711 7.207 1 77.94 60 GLN B N 1
ATOM 1739 C CA . GLN B 1 60 ? -5.816 -7.359 8.188 1 77.94 60 GLN B CA 1
ATOM 1740 C C . GLN B 1 60 ? -4.633 -6.469 8.555 1 77.94 60 GLN B C 1
ATOM 1742 O O . GLN B 1 60 ? -4.406 -5.438 7.918 1 77.94 60 GLN B O 1
ATOM 1747 N N . VAL B 1 61 ? -4.066 -6.855 9.672 1 76.56 61 VAL B N 1
ATOM 1748 C CA . VAL B 1 61 ? -2.799 -6.242 10.047 1 76.56 61 VAL B CA 1
ATOM 1749 C C . VAL B 1 61 ? -1.639 -7.039 9.461 1 76.56 61 VAL B C 1
ATOM 1751 O O . VAL B 1 61 ? -1.65 -8.273 9.484 1 76.56 61 VAL B O 1
ATOM 1754 N N . GLY B 1 62 ? -0.716 -6.398 8.805 1 78.5 62 GLY B N 1
ATOM 1755 C CA . GLY B 1 62 ? 0.435 -7.043 8.195 1 78.5 62 GLY B CA 1
ATOM 1756 C C . GLY B 1 62 ? 1.535 -6.07 7.816 1 78.5 62 GLY B C 1
ATOM 1757 O O . GLY B 1 62 ? 1.529 -4.918 8.25 1 78.5 62 GLY B O 1
ATOM 1758 N N . PRO B 1 63 ? 2.488 -6.742 7.043 1 84.94 63 PRO B N 1
ATOM 1759 C CA . PRO B 1 63 ? 3.547 -5.852 6.562 1 84.94 63 PRO B CA 1
ATOM 1760 C C . PRO B 1 63 ? 3.006 -4.688 5.734 1 84.94 63 PRO B C 1
ATOM 1762 O O . PRO B 1 63 ? 2.012 -4.844 5.02 1 84.94 63 PRO B O 1
ATOM 1765 N N . ILE B 1 64 ? 3.723 -3.643 5.758 1 89 64 ILE B N 1
ATOM 1766 C CA . ILE B 1 64 ? 3.248 -2.42 5.117 1 89 64 ILE B CA 1
ATOM 1767 C C . ILE B 1 64 ? 3.416 -2.529 3.605 1 89 64 ILE B C 1
ATOM 1769 O O . ILE B 1 64 ? 2.717 -1.854 2.846 1 89 64 ILE B O 1
ATOM 1773 N N . ILE B 1 65 ? 4.309 -3.396 3.186 1 93.31 65 ILE B N 1
ATOM 1774 C CA . ILE B 1 65 ? 4.477 -3.707 1.771 1 93.31 65 ILE B CA 1
ATOM 1775 C C . ILE B 1 65 ? 4.719 -5.207 1.597 1 93.31 65 ILE B C 1
ATOM 1777 O O . ILE B 1 65 ? 5.211 -5.871 2.512 1 93.31 65 ILE B O 1
ATOM 1781 N N . GLY B 1 66 ? 4.27 -5.672 0.476 1 94.5 66 GLY B N 1
ATOM 1782 C CA . GLY B 1 66 ? 4.652 -7.027 0.126 1 94.5 66 GLY B CA 1
ATOM 1783 C C . GLY B 1 66 ? 3.586 -8.055 0.46 1 94.5 66 GLY B C 1
ATOM 1784 O O . GLY B 1 66 ? 3.852 -9.258 0.45 1 94.5 66 GLY B O 1
ATOM 1785 N N . LEU B 1 67 ? 2.441 -7.633 0.826 1 93.25 67 LEU B N 1
ATOM 1786 C CA . LEU B 1 67 ? 1.342 -8.586 0.928 1 93.25 67 LEU B CA 1
ATOM 1787 C C . LEU B 1 67 ? 1.021 -9.195 -0.434 1 93.25 67 LEU B C 1
ATOM 1789 O O . LEU B 1 67 ? 1.048 -8.5 -1.451 1 93.25 67 LEU B O 1
ATOM 1793 N N . VAL B 1 68 ? 0.657 -10.477 -0.383 1 95 68 VAL B N 1
ATOM 1794 C CA . VAL B 1 68 ? 0.488 -11.211 -1.635 1 95 68 VAL B CA 1
ATOM 1795 C C . VAL B 1 68 ? -0.856 -11.93 -1.633 1 95 68 VAL B C 1
ATOM 1797 O O . VAL B 1 68 ? -1.234 -12.555 -0.636 1 95 68 VAL B O 1
ATOM 1800 N N . ASP B 1 69 ? -1.583 -11.812 -2.758 1 95.56 69 ASP B N 1
ATOM 1801 C CA . ASP B 1 69 ? -2.691 -12.711 -3.066 1 95.56 69 ASP B CA 1
ATOM 1802 C C . ASP B 1 69 ? -2.361 -13.594 -4.266 1 95.56 69 ASP B C 1
ATOM 1804 O O . ASP B 1 69 ? -1.791 -13.117 -5.254 1 95.56 69 ASP B O 1
ATOM 1808 N N . ILE B 1 70 ? -2.725 -14.859 -4.121 1 96.94 70 ILE B N 1
ATOM 1809 C CA . ILE B 1 70 ? -2.508 -15.812 -5.207 1 96.94 70 ILE B CA 1
ATOM 1810 C C . ILE B 1 70 ? -3.834 -16.469 -5.59 1 96.94 70 ILE B C 1
ATOM 1812 O O . ILE B 1 70 ? -4.625 -16.828 -4.719 1 96.94 70 ILE B O 1
ATOM 1816 N N . GLY B 1 71 ? -4.078 -16.5 -6.852 1 97.56 71 GLY B N 1
ATOM 1817 C CA . GLY B 1 71 ? -5.203 -17.234 -7.418 1 97.56 71 GLY B CA 1
ATOM 1818 C C . GLY B 1 71 ? -4.816 -18.078 -8.617 1 97.56 71 GLY B C 1
ATOM 1819 O O . GLY B 1 71 ? -3.662 -18.062 -9.047 1 97.56 71 GLY B O 1
ATOM 1820 N N . GLU B 1 72 ? -5.828 -18.891 -9.047 1 97.38 72 GLU B N 1
ATOM 1821 C CA . GLU B 1 72 ? -5.52 -19.734 -10.203 1 97.38 72 GLU B CA 1
ATOM 1822 C C . GLU B 1 72 ? -6.789 -20.109 -10.961 1 97.38 72 GLU B C 1
ATOM 1824 O O . GLU B 1 72 ? -7.895 -20 -10.43 1 97.38 72 GLU B O 1
ATOM 1829 N N . ASN B 1 73 ? -6.602 -20.375 -12.219 1 97.12 73 ASN B N 1
ATOM 1830 C CA . ASN B 1 73 ? -7.547 -21.156 -13.016 1 97.12 73 ASN B CA 1
ATOM 1831 C C . ASN B 1 73 ? -6.883 -22.375 -13.633 1 97.12 73 ASN B C 1
ATOM 1833 O O . ASN B 1 73 ? -5.832 -22.828 -13.172 1 97.12 73 ASN B O 1
ATOM 1837 N N . GLU B 1 74 ? -7.465 -22.906 -14.602 1 95 74 GLU B N 1
ATOM 1838 C CA . GLU B 1 74 ? -6.957 -24.172 -15.141 1 95 74 GLU B CA 1
ATOM 1839 C C . GLU B 1 74 ? -5.598 -23.969 -15.805 1 95 74 GLU B C 1
ATOM 1841 O O . GLU B 1 74 ? -4.73 -24.844 -15.734 1 95 74 GLU B O 1
ATOM 1846 N N . ASP B 1 75 ? -5.363 -22.797 -16.328 1 95.31 75 ASP B N 1
ATOM 1847 C CA . ASP B 1 75 ? -4.234 -22.609 -17.234 1 95.31 75 ASP B CA 1
ATOM 1848 C C . ASP B 1 75 ? -3.176 -21.703 -16.625 1 95.31 75 ASP B C 1
ATOM 1850 O O . ASP B 1 75 ? -2.021 -21.703 -17.062 1 95.31 75 ASP B O 1
ATOM 1854 N N . SER B 1 76 ? -3.619 -20.922 -15.648 1 97.25 76 SER B N 1
ATOM 1855 C CA . SER B 1 76 ? -2.715 -19.859 -15.242 1 97.25 76 SER B CA 1
ATOM 1856 C C . SER B 1 76 ? -2.824 -19.562 -13.75 1 97.25 76 SER B C 1
ATOM 1858 O O . SER B 1 76 ? -3.818 -19.922 -13.117 1 97.25 76 SER B O 1
ATOM 1860 N N . TYR B 1 77 ? -1.743 -18.984 -13.227 1 97.19 77 TYR B N 1
ATOM 1861 C CA . TYR B 1 77 ? -1.772 -18.344 -11.922 1 97.19 77 TYR B CA 1
ATOM 1862 C C . TYR B 1 77 ? -1.926 -16.828 -12.055 1 97.19 77 TYR B C 1
ATOM 1864 O O . TYR B 1 77 ? -1.468 -16.234 -13.039 1 97.19 77 TYR B O 1
ATOM 1872 N N . LEU B 1 78 ? -2.604 -16.25 -11.109 1 97.88 78 LEU B N 1
ATOM 1873 C CA . LEU B 1 78 ? -2.631 -14.805 -10.914 1 97.88 78 LEU B CA 1
ATOM 1874 C C . LEU B 1 78 ? -2.104 -14.43 -9.539 1 97.88 78 LEU B C 1
ATOM 1876 O O . LEU B 1 78 ? -2.48 -15.047 -8.539 1 97.88 78 LEU B O 1
ATOM 1880 N N . PHE B 1 79 ? -1.149 -13.508 -9.516 1 97.12 79 PHE B N 1
ATOM 1881 C CA . PHE B 1 79 ? -0.808 -12.984 -8.195 1 97.12 79 PHE B CA 1
ATOM 1882 C C . PHE B 1 79 ? -0.822 -11.461 -8.195 1 97.12 79 PHE B C 1
ATOM 1884 O O . PHE B 1 79 ? -0.589 -10.828 -9.234 1 97.12 79 PHE B O 1
ATOM 1891 N N . ARG B 1 80 ? -1.144 -10.922 -7.059 1 96.69 80 ARG B N 1
ATOM 1892 C CA . ARG B 1 80 ? -1.117 -9.492 -6.777 1 96.69 80 ARG B CA 1
ATOM 1893 C C . ARG B 1 80 ? -0.264 -9.188 -5.551 1 96.69 80 ARG B C 1
ATOM 1895 O O . ARG B 1 80 ? -0.315 -9.914 -4.559 1 96.69 80 ARG B O 1
ATOM 1902 N N . VAL B 1 81 ? 0.555 -8.133 -5.629 1 96.5 81 VAL B N 1
ATOM 1903 C CA . VAL B 1 81 ? 1.423 -7.727 -4.527 1 96.5 81 VAL B CA 1
ATOM 1904 C C . VAL B 1 81 ? 1.251 -6.23 -4.266 1 96.5 81 VAL B C 1
ATOM 1906 O O . VAL B 1 81 ? 1.263 -5.422 -5.199 1 96.5 81 VAL B O 1
ATOM 1909 N N . ASN B 1 82 ? 1.013 -5.863 -3.008 1 95.69 82 ASN B N 1
ATOM 1910 C CA . ASN B 1 82 ? 0.946 -4.434 -2.723 1 95.69 82 ASN B CA 1
ATOM 1911 C C . ASN B 1 82 ? 2.338 -3.828 -2.568 1 95.69 82 ASN B C 1
ATOM 1913 O O . ASN B 1 82 ? 3.104 -4.234 -1.691 1 95.69 82 ASN B O 1
ATOM 1917 N N . LEU B 1 83 ? 2.611 -2.805 -3.33 1 96.5 83 LEU B N 1
ATOM 1918 C CA . LEU B 1 83 ? 3.914 -2.15 -3.367 1 96.5 83 LEU B CA 1
ATOM 1919 C C . LEU B 1 83 ? 3.762 -0.634 -3.312 1 96.5 83 LEU B C 1
ATOM 1921 O O . LEU B 1 83 ? 4.328 0.082 -4.145 1 96.5 83 LEU B O 1
ATOM 1925 N N . PRO B 1 84 ? 3.059 -0.108 -2.383 1 95.94 84 PRO B N 1
ATOM 1926 C CA . PRO B 1 84 ? 2.943 1.351 -2.309 1 95.94 84 PRO B CA 1
ATOM 1927 C C . PRO B 1 84 ? 4.281 2.035 -2.045 1 95.94 84 PRO B C 1
ATOM 1929 O O . PRO B 1 84 ? 5.055 1.582 -1.196 1 95.94 84 PRO B O 1
ATOM 1932 N N . GLY B 1 85 ? 4.582 3.123 -2.77 1 95.81 85 GLY B N 1
ATOM 1933 C CA . GLY B 1 85 ? 5.785 3.908 -2.533 1 95.81 85 GLY B CA 1
ATOM 1934 C C . GLY B 1 85 ? 6.996 3.383 -3.281 1 95.81 85 GLY B C 1
ATOM 1935 O O . GLY B 1 85 ? 8.109 3.889 -3.107 1 95.81 85 GLY B O 1
ATOM 1936 N N . VAL B 1 86 ? 6.809 2.391 -4.059 1 96.12 86 VAL B N 1
ATOM 1937 C CA . VAL B 1 86 ? 7.93 1.817 -4.801 1 96.12 86 VAL B CA 1
ATOM 1938 C C . VAL B 1 86 ? 8.156 2.607 -6.09 1 96.12 86 VAL B C 1
ATOM 1940 O O . VAL B 1 86 ? 7.203 2.91 -6.816 1 96.12 86 VAL B O 1
ATOM 1943 N N . LEU B 1 87 ? 9.391 2.926 -6.293 1 92.94 87 LEU B N 1
ATOM 1944 C CA . LEU B 1 87 ? 9.797 3.631 -7.504 1 92.94 87 LEU B CA 1
ATOM 1945 C C . LEU B 1 87 ? 9.758 2.703 -8.711 1 92.94 87 LEU B C 1
ATOM 1947 O O . LEU B 1 87 ? 10.258 1.577 -8.656 1 92.94 87 LEU B O 1
ATOM 1951 N N . ARG B 1 88 ? 9.148 3.23 -9.758 1 91.44 88 ARG B N 1
ATOM 1952 C CA . ARG B 1 88 ? 9.125 2.475 -11.008 1 91.44 88 ARG B CA 1
ATOM 1953 C C . ARG B 1 88 ? 10.273 2.9 -11.922 1 91.44 88 ARG B C 1
ATOM 1955 O O . ARG B 1 88 ? 10.078 3.713 -12.828 1 91.44 88 ARG B O 1
ATOM 1962 N N . ASP B 1 89 ? 11.406 2.412 -11.695 1 90.94 89 ASP B N 1
ATOM 1963 C CA . ASP B 1 89 ? 12.594 2.752 -12.477 1 90.94 89 ASP B CA 1
ATOM 1964 C C . ASP B 1 89 ? 13.422 1.508 -12.789 1 90.94 89 ASP B C 1
ATOM 1966 O O . ASP B 1 89 ? 12.914 0.386 -12.727 1 90.94 89 ASP B O 1
ATOM 1970 N N . GLU B 1 90 ? 14.602 1.648 -13.141 1 93.69 90 GLU B N 1
ATOM 1971 C CA . GLU B 1 90 ? 15.445 0.551 -13.609 1 93.69 90 GLU B CA 1
ATOM 1972 C C . GLU B 1 90 ? 15.773 -0.413 -12.477 1 93.69 90 GLU B C 1
ATOM 1974 O O . GLU B 1 90 ? 16.219 -1.54 -12.719 1 93.69 90 GLU B O 1
ATOM 1979 N N . ASN B 1 91 ? 15.547 0.062 -11.273 1 94 91 ASN B N 1
ATOM 1980 C CA . ASN B 1 91 ? 15.875 -0.783 -10.125 1 94 91 ASN B CA 1
ATOM 1981 C C . ASN B 1 91 ? 14.742 -1.758 -9.805 1 94 91 ASN B C 1
ATOM 1983 O O . ASN B 1 91 ? 14.906 -2.654 -8.977 1 94 91 ASN B O 1
ATOM 1987 N N . PHE B 1 92 ? 13.695 -1.534 -10.422 1 95.88 92 PHE B N 1
ATOM 1988 C CA . PHE B 1 92 ? 12.578 -2.432 -10.164 1 95.88 92 PHE B CA 1
ATOM 1989 C C . PHE B 1 92 ? 12.656 -3.664 -11.055 1 95.88 92 PHE B C 1
ATOM 1991 O O . PHE B 1 92 ? 12.82 -3.547 -12.273 1 95.88 92 PHE B O 1
ATOM 1998 N N . GLU B 1 93 ? 12.516 -4.848 -10.383 1 96.44 93 GLU B N 1
ATOM 1999 C CA . GLU B 1 93 ? 12.562 -6.109 -11.117 1 96.44 93 GLU B CA 1
ATOM 2000 C C . GLU B 1 93 ? 11.594 -7.125 -10.516 1 96.44 93 GLU B C 1
ATOM 2002 O O . GLU B 1 93 ? 11.477 -7.242 -9.297 1 96.44 93 GLU B O 1
ATOM 2007 N N . CYS B 1 94 ? 10.914 -7.812 -11.406 1 96 94 CYS B N 1
ATOM 2008 C CA . CYS B 1 94 ? 10.086 -8.961 -11.039 1 96 94 CYS B CA 1
ATOM 2009 C C . CYS B 1 94 ? 10.383 -10.148 -11.945 1 96 94 CYS B C 1
ATOM 2011 O O . CYS B 1 94 ? 10.312 -10.039 -13.172 1 96 94 CYS B O 1
ATOM 2013 N N . SER B 1 95 ? 10.688 -11.25 -11.344 1 95.94 95 SER B N 1
ATOM 2014 C CA . SER B 1 95 ? 10.969 -12.461 -12.117 1 95.94 95 SER B CA 1
ATOM 2015 C C . SER B 1 95 ? 10.242 -13.664 -11.531 1 95.94 95 SER B C 1
ATOM 2017 O O . SER B 1 95 ? 9.938 -13.703 -10.344 1 95.94 95 SER B O 1
ATOM 2019 N N . VAL B 1 96 ? 9.977 -14.609 -12.43 1 95.5 96 VAL B N 1
ATOM 2020 C CA . VAL B 1 96 ? 9.352 -15.867 -12.055 1 95.5 96 VAL B CA 1
ATOM 2021 C C . VAL B 1 96 ? 10.18 -17.031 -12.586 1 95.5 96 VAL B C 1
ATOM 2023 O O . VAL B 1 96 ? 10.438 -17.125 -13.789 1 95.5 96 VAL B O 1
ATOM 2026 N N . ASP B 1 97 ? 10.531 -17.891 -11.719 1 93.31 97 ASP B N 1
ATOM 2027 C CA . ASP B 1 97 ? 11.312 -19.047 -12.117 1 93.31 97 ASP B CA 1
ATOM 2028 C C . ASP B 1 97 ? 10.406 -20.203 -12.555 1 93.31 97 ASP B C 1
ATOM 2030 O O . ASP B 1 97 ? 9.211 -20.203 -12.258 1 93.31 97 ASP B O 1
ATOM 2034 N N . ILE B 1 98 ? 11 -21.188 -13.117 1 93.69 98 ILE B N 1
ATOM 2035 C CA . ILE B 1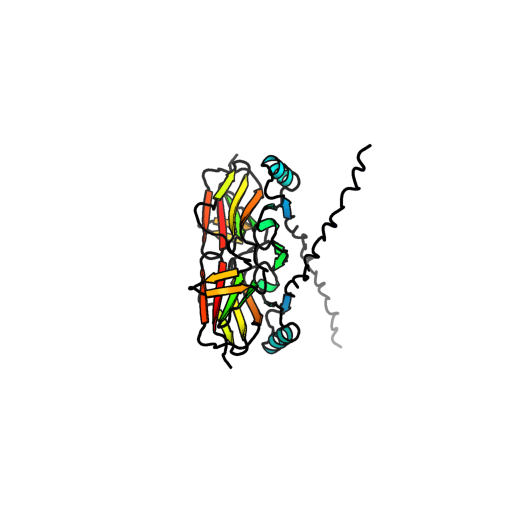 98 ? 10.266 -22.297 -13.727 1 93.69 98 ILE B CA 1
ATOM 2036 C C . ILE B 1 98 ? 9.547 -23.094 -12.641 1 93.69 98 ILE B C 1
ATOM 2038 O O . ILE B 1 98 ? 8.469 -23.656 -12.883 1 93.69 98 ILE B O 1
ATOM 2042 N N . ASP B 1 99 ? 10.07 -23.078 -11.445 1 92.12 99 ASP B N 1
ATOM 2043 C CA . ASP B 1 99 ? 9.461 -23.859 -10.375 1 92.12 99 ASP B CA 1
ATOM 2044 C C . ASP B 1 99 ? 8.383 -23.062 -9.648 1 92.12 99 ASP B C 1
ATOM 2046 O O . ASP B 1 99 ? 7.762 -23.562 -8.703 1 92.12 99 ASP B O 1
ATOM 2050 N N . GLY B 1 100 ? 8.188 -21.844 -10.047 1 93.38 100 GLY B N 1
ATOM 2051 C CA . GLY B 1 100 ? 7.105 -21.047 -9.492 1 93.38 100 GLY B CA 1
ATOM 2052 C C . GLY B 1 100 ? 7.574 -20.031 -8.469 1 93.38 100 GLY B C 1
ATOM 2053 O O . GLY B 1 100 ? 6.758 -19.344 -7.863 1 93.38 100 GLY B O 1
ATOM 2054 N N . GLU B 1 101 ? 8.844 -19.953 -8.281 1 92.31 101 GLU B N 1
ATOM 2055 C CA . GLU B 1 101 ? 9.352 -18.953 -7.348 1 92.31 101 GLU B CA 1
ATOM 2056 C C . GLU B 1 101 ? 9.297 -17.562 -7.957 1 92.31 101 GLU B C 1
ATOM 2058 O O . GLU B 1 101 ? 9.773 -17.344 -9.07 1 92.31 101 GLU B O 1
ATOM 2063 N N . VAL B 1 102 ? 8.734 -16.688 -7.195 1 95.44 102 VAL B N 1
ATOM 2064 C CA . VAL B 1 102 ? 8.648 -15.297 -7.645 1 95.44 102 VAL B CA 1
ATOM 2065 C C . VAL B 1 102 ? 9.609 -14.43 -6.832 1 95.44 102 VAL B C 1
ATOM 2067 O O . VAL B 1 102 ? 9.672 -14.547 -5.605 1 95.44 102 VAL B O 1
ATOM 2070 N N . PHE B 1 103 ? 10.305 -13.57 -7.555 1 94.31 103 PHE B N 1
ATOM 2071 C CA . PHE B 1 103 ? 11.234 -12.641 -6.922 1 94.31 103 PHE B CA 1
ATOM 2072 C C . PHE B 1 103 ? 10.977 -11.211 -7.391 1 94.31 103 PHE B C 1
ATOM 2074 O O . PHE B 1 103 ? 10.898 -10.953 -8.594 1 94.31 103 PHE B O 1
ATOM 2081 N N . ILE B 1 104 ? 10.875 -10.336 -6.375 1 96.5 104 ILE B N 1
ATOM 2082 C CA . ILE B 1 104 ? 10.656 -8.914 -6.652 1 96.5 104 ILE B CA 1
ATOM 2083 C C . ILE B 1 104 ? 11.695 -8.078 -5.914 1 96.5 104 ILE B C 1
ATOM 2085 O O . ILE B 1 104 ? 11.984 -8.328 -4.738 1 96.5 104 ILE B O 1
ATOM 2089 N N . LYS B 1 105 ? 12.234 -7.098 -6.566 1 96.62 105 LYS B N 1
ATOM 2090 C CA . LYS B 1 105 ? 13.133 -6.164 -5.895 1 96.62 105 LYS B CA 1
ATOM 2091 C C . LYS B 1 105 ? 12.93 -4.742 -6.41 1 96.62 105 LYS B C 1
ATOM 2093 O O . LYS B 1 105 ? 12.477 -4.543 -7.539 1 96.62 105 LYS B O 1
ATOM 2098 N N . GLY B 1 106 ? 13.281 -3.82 -5.586 1 96.56 106 GLY B N 1
ATOM 2099 C CA . GLY B 1 106 ? 13.148 -2.414 -5.938 1 96.56 106 GLY B CA 1
ATOM 2100 C C . GLY B 1 106 ? 13.562 -1.478 -4.82 1 96.56 106 GLY B C 1
ATOM 2101 O O . GLY B 1 106 ? 14.297 -1.876 -3.91 1 96.56 106 GLY B O 1
ATOM 2102 N N . VAL B 1 107 ? 13.078 -0.196 -4.988 1 96.69 107 VAL B N 1
ATOM 2103 C CA . VAL B 1 107 ? 13.422 0.84 -4.02 1 96.69 107 VAL B CA 1
ATOM 2104 C C . VAL B 1 107 ? 12.148 1.545 -3.545 1 96.69 107 VAL B C 1
ATOM 2106 O O . VAL B 1 107 ? 11.289 1.898 -4.352 1 96.69 107 VAL B O 1
ATOM 2109 N N . THR B 1 108 ? 12.039 1.688 -2.234 1 95.81 108 THR B N 1
ATOM 2110 C CA . THR B 1 108 ? 10.953 2.473 -1.658 1 95.81 108 THR B CA 1
ATOM 2111 C C . THR B 1 108 ? 11.414 3.893 -1.346 1 95.81 108 THR B C 1
ATOM 2113 O O . THR B 1 108 ? 12.594 4.113 -1.041 1 95.81 108 THR B O 1
ATOM 2116 N N . THR B 1 109 ? 10.414 4.871 -1.412 1 94.25 109 THR B N 1
ATOM 2117 C CA . THR B 1 109 ? 10.789 6.27 -1.256 1 94.25 109 THR B CA 1
ATOM 2118 C C . THR B 1 109 ? 9.922 6.949 -0.201 1 94.25 109 THR B C 1
ATOM 2120 O O . THR B 1 109 ? 9.758 8.172 -0.213 1 94.25 109 THR B O 1
ATOM 2123 N N . THR B 1 110 ? 9.344 6.285 0.681 1 95 110 THR B N 1
ATOM 2124 C CA . THR B 1 110 ? 8.492 6.848 1.726 1 95 110 THR B CA 1
ATOM 2125 C C . THR B 1 110 ? 9.164 6.734 3.09 1 95 110 THR B C 1
ATOM 2127 O O . THR B 1 110 ? 10.312 6.289 3.188 1 95 110 THR B O 1
ATOM 2130 N N . GLY B 1 111 ? 8.516 7.164 4.098 1 94.38 111 GLY B N 1
ATOM 2131 C CA . GLY B 1 111 ? 8.969 6.969 5.469 1 94.38 111 GLY B CA 1
ATOM 2132 C C . GLY B 1 111 ? 10.219 7.766 5.805 1 94.38 111 GLY B C 1
ATOM 2133 O O . GLY B 1 111 ? 10.953 7.414 6.727 1 94.38 111 GLY B O 1
ATOM 2134 N N . GLU B 1 112 ? 10.492 8.703 5.078 1 96.25 112 GLU B N 1
ATOM 2135 C CA . GLU B 1 112 ? 11.688 9.508 5.305 1 96.25 112 GLU B CA 1
ATOM 2136 C C . GLU B 1 112 ? 11.523 10.414 6.523 1 96.25 112 GLU B C 1
ATOM 2138 O O . GLU B 1 112 ? 10.398 10.789 6.879 1 96.25 112 GLU B O 1
ATOM 2143 N N . LYS B 1 113 ? 12.656 10.789 7.102 1 96.44 113 LYS B N 1
ATOM 2144 C CA . LYS B 1 113 ? 12.648 11.742 8.211 1 96.44 113 LYS B CA 1
ATOM 2145 C C . LYS B 1 113 ? 12.508 13.172 7.711 1 96.44 113 LYS B C 1
ATOM 2147 O O . LYS B 1 113 ? 12.008 14.039 8.43 1 96.44 113 LYS B O 1
ATOM 2152 N N . THR B 1 114 ? 13.062 13.398 6.543 1 98 114 THR B N 1
ATOM 2153 C CA . THR B 1 114 ? 13 14.703 5.887 1 98 114 THR B CA 1
ATOM 2154 C C . THR B 1 114 ? 12.57 14.555 4.43 1 98 114 THR B C 1
ATOM 2156 O O . THR B 1 114 ? 13.078 13.688 3.715 1 98 114 THR B O 1
ATOM 2159 N N . VAL B 1 115 ? 11.633 15.422 4.035 1 97.31 115 VAL B N 1
ATOM 2160 C CA . VAL B 1 115 ? 11.141 15.367 2.66 1 97.31 115 VAL B CA 1
ATOM 2161 C C . VAL B 1 115 ? 11.344 16.719 1.986 1 97.31 115 VAL B C 1
ATOM 2163 O O . VAL B 1 115 ? 11.016 17.766 2.561 1 97.31 115 VAL B O 1
ATOM 2166 N N . CYS B 1 116 ? 11.906 16.672 0.804 1 96.56 116 CYS B N 1
ATOM 2167 C CA . CYS B 1 116 ? 12.039 17.859 -0.023 1 96.56 116 CYS B CA 1
ATOM 2168 C C . CYS B 1 116 ? 11.062 17.828 -1.193 1 96.56 116 CYS B C 1
ATOM 2170 O O . CYS B 1 116 ? 11.125 16.922 -2.029 1 96.56 116 CYS B O 1
ATOM 2172 N N . LYS B 1 117 ? 10.172 18.781 -1.2 1 93.19 117 LYS B N 1
ATOM 2173 C CA . LYS B 1 117 ? 9.164 18.875 -2.25 1 93.19 117 LYS B CA 1
ATOM 2174 C C . LYS B 1 117 ? 8.859 20.328 -2.6 1 93.19 117 LYS B C 1
ATOM 2176 O O . LYS B 1 117 ? 8.672 21.156 -1.71 1 93.19 117 LYS B O 1
ATOM 2181 N N . ASN B 1 118 ? 8.781 20.609 -3.896 1 91.44 118 ASN B N 1
ATOM 2182 C CA . ASN B 1 118 ? 8.461 21.953 -4.383 1 91.44 118 ASN B CA 1
ATOM 2183 C C . ASN B 1 118 ? 9.359 23 -3.736 1 91.44 118 ASN B C 1
ATOM 2185 O O . ASN B 1 118 ? 8.867 24.031 -3.271 1 91.44 118 ASN B O 1
ATOM 2189 N N . SER B 1 119 ? 10.562 22.688 -3.564 1 93.12 119 SER B N 1
ATOM 2190 C CA . SER B 1 119 ? 11.594 23.578 -3.037 1 93.12 119 SER B CA 1
ATOM 2191 C C . SER B 1 119 ? 11.367 23.875 -1.558 1 93.12 119 SER B C 1
ATOM 2193 O O . SER B 1 119 ? 11.797 24.906 -1.054 1 93.12 119 SER B O 1
ATOM 2195 N N . GLN B 1 120 ? 10.578 23.078 -0.896 1 95.81 120 GLN B N 1
ATOM 2196 C CA . GLN B 1 120 ? 10.367 23.156 0.547 1 95.81 120 GLN B CA 1
ATOM 2197 C C . GLN B 1 120 ? 10.922 21.906 1.244 1 95.81 120 GLN B C 1
ATOM 2199 O O . GLN B 1 120 ? 10.961 20.828 0.659 1 95.81 120 GLN B O 1
ATOM 2204 N N . VAL B 1 121 ? 11.359 22.141 2.451 1 97.94 121 VAL B N 1
ATOM 2205 C CA . VAL B 1 121 ? 11.875 21.047 3.258 1 97.94 121 VAL B CA 1
ATOM 2206 C C . VAL B 1 121 ? 10.938 20.781 4.434 1 97.94 121 VAL B C 1
ATOM 2208 O O . VAL B 1 121 ? 10.664 21.688 5.23 1 97.94 121 VAL B O 1
ATOM 2211 N N . PHE B 1 122 ? 10.5 19.531 4.516 1 98.12 122 PHE B N 1
ATOM 2212 C CA . PHE B 1 122 ? 9.586 19.156 5.578 1 98.12 122 PHE B CA 1
ATOM 2213 C C . PHE B 1 122 ? 10.258 18.203 6.559 1 98.12 122 PHE B C 1
ATOM 2215 O O . PHE B 1 122 ? 10.828 17.188 6.152 1 98.12 122 PHE B O 1
ATOM 2222 N N . LYS B 1 123 ? 10.203 18.562 7.863 1 98.12 123 LYS B N 1
ATOM 2223 C CA . LYS B 1 123 ? 10.57 17.625 8.914 1 98.12 123 LYS B CA 1
ATOM 2224 C C . LYS B 1 123 ? 9.391 16.719 9.266 1 98.12 123 LYS B C 1
ATOM 2226 O O . LYS B 1 123 ? 8.359 17.203 9.742 1 98.12 123 LYS B O 1
ATOM 2231 N N . MET B 1 124 ? 9.617 15.422 9.141 1 96.94 124 MET B N 1
ATOM 2232 C CA . MET B 1 124 ? 8.523 14.484 9.367 1 96.94 124 MET B CA 1
ATOM 2233 C C . MET B 1 124 ? 8.383 14.172 10.859 1 96.94 124 MET B C 1
ATOM 2235 O O . MET B 1 124 ? 9.352 13.797 11.516 1 96.94 124 MET B O 1
ATOM 2239 N N . GLN B 1 125 ? 7.148 14.344 11.258 1 94.56 125 GLN B N 1
ATOM 2240 C CA . GLN B 1 125 ? 6.836 14.086 12.664 1 94.56 125 GLN B CA 1
ATOM 2241 C C . GLN B 1 125 ? 6.547 12.609 12.898 1 94.56 125 GLN B C 1
ATOM 2243 O O . GLN B 1 125 ? 6.691 12.109 14.016 1 94.56 125 GLN B O 1
ATOM 2248 N N . THR B 1 126 ? 6.039 11.922 11.891 1 92.62 126 THR B N 1
ATOM 2249 C CA . THR B 1 126 ? 5.785 10.484 11.953 1 92.62 126 THR B CA 1
ATOM 2250 C C . THR B 1 126 ? 6.426 9.773 10.766 1 92.62 126 THR B C 1
ATOM 2252 O O . THR B 1 126 ? 6.621 10.367 9.703 1 92.62 126 THR B O 1
ATOM 2255 N N . GLN B 1 127 ? 6.785 8.484 10.969 1 93.56 127 GLN B N 1
ATOM 2256 C CA . GLN B 1 127 ? 7.371 7.617 9.953 1 93.56 127 GLN B CA 1
ATOM 2257 C C . GLN B 1 127 ? 6.691 6.254 9.945 1 93.56 127 GLN B C 1
ATOM 2259 O O . GLN B 1 127 ? 7.344 5.227 10.156 1 93.56 127 GLN B O 1
ATOM 2264 N N . ASN B 1 128 ? 5.438 6.246 9.617 1 92.94 128 ASN B N 1
ATOM 2265 C CA . ASN B 1 128 ? 4.645 5.02 9.68 1 92.94 128 ASN B CA 1
ATOM 2266 C C . ASN B 1 128 ? 4.695 4.258 8.359 1 92.94 128 ASN B C 1
ATOM 2268 O O . ASN B 1 128 ? 4.445 3.051 8.32 1 92.94 128 ASN B O 1
ATOM 2272 N N . LEU B 1 129 ? 5.039 4.93 7.273 1 95 129 LEU B N 1
ATOM 2273 C CA . LEU B 1 129 ? 5.133 4.273 5.973 1 95 129 LEU B CA 1
ATOM 2274 C C . LEU B 1 129 ? 6.441 3.502 5.848 1 95 129 LEU B C 1
ATOM 2276 O O . LEU B 1 129 ? 7.328 3.633 6.691 1 95 129 LEU B O 1
ATOM 2280 N N . CYS B 1 130 ? 6.508 2.689 4.824 1 94.75 130 CYS B N 1
ATOM 2281 C CA . CYS B 1 130 ? 7.703 1.872 4.645 1 94.75 130 CYS B CA 1
ATOM 2282 C C . CYS B 1 130 ? 8.953 2.742 4.586 1 94.75 130 CYS B C 1
ATOM 2284 O O . CYS B 1 130 ? 8.984 3.742 3.865 1 94.75 130 CYS B O 1
ATOM 2286 N N . PRO B 1 131 ? 10 2.359 5.328 1 95.56 131 PRO B N 1
ATOM 2287 C CA . PRO B 1 131 ? 11.234 3.146 5.27 1 95.56 131 PRO B CA 1
ATOM 2288 C C . PRO B 1 131 ? 11.875 3.131 3.885 1 95.56 131 PRO B C 1
ATOM 2290 O O . PRO B 1 131 ? 11.703 2.172 3.129 1 95.56 131 PRO B O 1
ATOM 2293 N N . PRO B 1 132 ? 12.602 4.172 3.609 1 96.44 132 PRO B N 1
ATOM 2294 C CA . PRO B 1 132 ? 13.234 4.23 2.293 1 96.44 132 PRO B CA 1
ATOM 2295 C C . PRO B 1 132 ? 14.391 3.242 2.152 1 96.44 132 PRO B C 1
ATOM 2297 O O . PRO B 1 132 ? 15.117 2.994 3.117 1 96.44 132 PRO B O 1
ATOM 2300 N N . GLY B 1 133 ? 14.508 2.67 0.936 1 96.31 133 GLY B N 1
ATOM 2301 C CA . GLY B 1 133 ? 15.656 1.826 0.666 1 96.31 133 GLY B CA 1
ATOM 2302 C C . GLY B 1 133 ? 15.336 0.649 -0.236 1 96.31 133 GLY B C 1
ATOM 2303 O O . GLY B 1 133 ? 14.203 0.505 -0.697 1 96.31 133 GLY B O 1
ATOM 2304 N N . HIS B 1 134 ? 16.344 -0.166 -0.448 1 96.25 134 HIS B N 1
ATOM 2305 C CA . HIS B 1 134 ? 16.188 -1.362 -1.268 1 96.25 134 HIS B CA 1
ATOM 2306 C C . HIS B 1 134 ? 15.414 -2.445 -0.524 1 96.25 134 HIS B C 1
ATOM 2308 O O . HIS B 1 134 ? 15.539 -2.578 0.695 1 96.25 134 HIS B O 1
ATOM 2314 N N . PHE B 1 135 ? 14.656 -3.117 -1.243 1 95.25 135 PHE B N 1
ATOM 2315 C CA . PHE B 1 135 ? 13.922 -4.234 -0.661 1 95.25 135 PHE B CA 1
ATOM 2316 C C . PHE B 1 135 ? 13.891 -5.422 -1.617 1 95.25 135 PHE B C 1
ATOM 2318 O O . PHE B 1 135 ? 14.172 -5.27 -2.809 1 95.25 135 PHE B O 1
ATOM 2325 N N . SER B 1 136 ? 13.516 -6.543 -1.083 1 94.88 136 SER B N 1
ATOM 2326 C CA . SER B 1 136 ? 13.156 -7.703 -1.893 1 94.88 136 SER B CA 1
ATOM 2327 C C . SER B 1 136 ? 12.023 -8.492 -1.252 1 94.88 136 SER B C 1
ATOM 2329 O O . SER B 1 136 ? 11.875 -8.5 -0.028 1 94.88 136 SER B O 1
ATOM 2331 N N . ILE B 1 137 ? 11.273 -9.133 -2.09 1 94.31 137 ILE B N 1
ATOM 2332 C CA . ILE B 1 137 ? 10.172 -10.008 -1.706 1 94.31 137 ILE B CA 1
ATOM 2333 C C . ILE B 1 137 ? 10.242 -11.312 -2.506 1 94.31 137 ILE B C 1
ATOM 2335 O O . ILE B 1 137 ? 10.508 -11.289 -3.709 1 94.31 137 ILE B O 1
ATOM 2339 N N . SER B 1 138 ? 10.016 -12.336 -1.823 1 94.12 138 SER B N 1
ATOM 2340 C CA . SER B 1 138 ? 9.945 -13.617 -2.523 1 94.12 138 SER B CA 1
ATOM 2341 C C . SER B 1 138 ? 8.82 -14.492 -1.967 1 94.12 138 SER B C 1
ATOM 2343 O O . SER B 1 138 ? 8.586 -14.508 -0.757 1 94.12 138 SER B O 1
ATOM 2345 N N . PHE B 1 139 ? 8.195 -15.266 -2.832 1 93.5 139 PHE B N 1
ATOM 2346 C CA . PHE B 1 139 ? 7.16 -16.219 -2.459 1 93.5 139 PHE B CA 1
ATOM 2347 C C . PHE B 1 139 ? 7.027 -17.312 -3.51 1 93.5 139 PHE B C 1
ATOM 2349 O O . PHE B 1 139 ? 7.656 -17.25 -4.57 1 93.5 139 PHE B O 1
ATOM 2356 N N . GLN B 1 140 ? 6.18 -18.297 -3.176 1 93.19 140 GLN B N 1
ATOM 2357 C CA . GLN B 1 140 ? 6.086 -19.469 -4.031 1 93.19 140 GLN B CA 1
ATOM 2358 C C . GLN B 1 140 ? 4.676 -19.641 -4.594 1 93.19 140 GLN B C 1
ATOM 2360 O O . GLN B 1 140 ? 3.697 -19.594 -3.848 1 93.19 140 GLN B O 1
ATOM 2365 N N . LEU B 1 141 ? 4.637 -19.797 -5.934 1 94.75 141 LEU B N 1
ATOM 2366 C CA . LEU B 1 141 ? 3.381 -20.219 -6.535 1 94.75 141 LEU B CA 1
ATOM 2367 C C . LEU B 1 141 ? 3.129 -21.703 -6.266 1 94.75 141 LEU B C 1
ATOM 2369 O O . LEU B 1 141 ? 4.051 -22.438 -5.906 1 94.75 141 LEU B O 1
ATOM 2373 N N . PRO B 1 142 ? 1.852 -22.109 -6.438 1 93.44 142 PRO B N 1
ATOM 2374 C CA . PRO B 1 142 ? 1.486 -23.469 -6.035 1 93.44 142 PRO B CA 1
ATOM 2375 C C . PRO B 1 142 ? 2.17 -24.547 -6.883 1 93.44 142 PRO B C 1
ATOM 2377 O O . PRO B 1 142 ? 2.229 -25.703 -6.484 1 93.44 142 PRO B O 1
ATOM 2380 N N . GLY B 1 143 ? 2.678 -24.172 -8.117 1 93 143 GLY B N 1
ATOM 2381 C CA . GLY B 1 143 ? 3.301 -25.156 -8.984 1 93 143 GLY B CA 1
ATOM 2382 C C . GLY B 1 143 ? 4.195 -24.547 -10.047 1 93 143 GLY B C 1
ATOM 2383 O O . GLY B 1 143 ? 4.398 -23.328 -10.062 1 93 143 GLY B O 1
ATOM 2384 N N . PRO B 1 144 ? 4.754 -25.391 -10.938 1 94.94 144 PRO B N 1
ATOM 2385 C CA . PRO B 1 144 ? 5.664 -24.906 -11.977 1 94.94 144 PRO B CA 1
ATOM 2386 C C . PRO B 1 144 ? 4.957 -24.062 -13.031 1 94.94 144 PRO B C 1
ATOM 2388 O O . PRO B 1 144 ? 3.742 -24.188 -13.211 1 94.94 144 PRO B O 1
ATOM 2391 N N . VAL B 1 145 ? 5.801 -23.266 -13.742 1 96.69 145 VAL B N 1
ATOM 2392 C CA . VAL B 1 145 ? 5.215 -22.312 -14.688 1 96.69 145 VAL B CA 1
ATOM 2393 C C . VAL B 1 145 ? 6.07 -22.266 -15.953 1 96.69 145 VAL B C 1
ATOM 2395 O O . VAL B 1 145 ? 7.203 -22.75 -15.969 1 96.69 145 VAL B O 1
ATOM 2398 N N . GLU B 1 146 ? 5.402 -21.75 -17.047 1 93.12 146 GLU B N 1
ATOM 2399 C CA . GLU B 1 146 ? 6.156 -21.359 -18.234 1 93.12 146 GLU B CA 1
ATOM 2400 C C . GLU B 1 146 ? 6.75 -19.953 -18.078 1 93.12 146 GLU B C 1
ATOM 2402 O O . GLU B 1 146 ? 6.059 -18.953 -18.281 1 93.12 146 GLU B O 1
ATOM 2407 N N . CYS B 1 147 ? 7.953 -19.875 -17.797 1 82.38 147 CYS B N 1
ATOM 2408 C CA . CYS B 1 147 ? 8.578 -18.656 -17.312 1 82.38 147 CYS B CA 1
ATOM 2409 C C . CYS B 1 147 ? 8.586 -17.578 -18.391 1 82.38 147 CYS B C 1
ATOM 2411 O O . CYS B 1 147 ? 8.672 -16.391 -18.078 1 82.38 147 CYS B O 1
ATOM 2413 N N . GLN B 1 148 ? 8.43 -17.953 -19.641 1 84 148 GLN B N 1
ATOM 2414 C CA . GLN B 1 148 ? 8.461 -16.984 -20.734 1 84 148 GLN B CA 1
ATOM 2415 C C . GLN B 1 148 ? 7.062 -16.422 -21.016 1 84 148 GLN B C 1
ATOM 2417 O O . GLN B 1 148 ? 6.91 -15.477 -21.781 1 84 148 GLN B O 1
ATOM 2422 N N . LYS B 1 149 ? 6.098 -16.953 -20.344 1 87.56 149 LYS B N 1
ATOM 2423 C CA . LYS B 1 149 ? 4.719 -16.531 -20.578 1 87.56 149 LYS B CA 1
ATOM 2424 C C . LYS B 1 149 ? 4.137 -15.844 -19.344 1 87.56 149 LYS B C 1
ATOM 2426 O O . LYS B 1 149 ? 3.258 -16.391 -18.672 1 87.56 149 LYS B O 1
ATOM 2431 N N . VAL B 1 150 ? 4.707 -14.703 -19.062 1 90.38 150 VAL B N 1
ATOM 2432 C CA . VAL B 1 150 ? 4.301 -13.898 -17.922 1 90.38 150 VAL B CA 1
ATOM 2433 C C . VAL B 1 150 ? 3.85 -12.516 -18.391 1 90.38 150 VAL B C 1
ATOM 2435 O O . VAL B 1 150 ? 4.547 -11.859 -19.172 1 90.38 150 VAL B O 1
ATOM 2438 N N . THR B 1 151 ? 2.652 -12.172 -18.047 1 92.12 151 THR B N 1
ATOM 2439 C CA . THR B 1 151 ? 2.174 -10.812 -18.266 1 92.12 151 THR B CA 1
ATOM 2440 C C . THR B 1 151 ? 2.133 -10.047 -16.938 1 92.12 151 THR B C 1
ATOM 2442 O O . THR B 1 151 ? 1.447 -10.453 -16 1 92.12 151 THR B O 1
ATOM 2445 N N . LEU B 1 152 ? 2.912 -8.969 -16.922 1 91.56 152 LEU B N 1
ATOM 2446 C CA . LEU B 1 152 ? 3.041 -8.172 -15.711 1 91.56 152 LEU B CA 1
ATOM 2447 C C . LEU B 1 152 ? 2.436 -6.785 -15.898 1 91.56 152 LEU B C 1
ATOM 2449 O O . LEU B 1 152 ? 2.598 -6.176 -16.953 1 91.56 152 LEU B O 1
ATOM 2453 N N . SER B 1 153 ? 1.699 -6.352 -14.891 1 91.56 153 SER B N 1
ATOM 2454 C CA . SER B 1 153 ? 1.171 -4.992 -14.859 1 91.56 153 SER B CA 1
ATOM 2455 C C . SER B 1 153 ? 1.407 -4.336 -13.508 1 91.56 153 SER B C 1
ATOM 2457 O O . SER B 1 153 ? 1.078 -4.91 -12.461 1 91.56 153 SER B O 1
ATOM 2459 N N . PHE B 1 154 ? 2.039 -3.312 -13.562 1 89.31 154 PHE B N 1
ATOM 2460 C CA . PHE B 1 154 ? 2.234 -2.479 -12.383 1 89.31 154 PHE B CA 1
ATOM 2461 C C . PHE B 1 154 ? 1.605 -1.104 -12.586 1 89.31 154 PHE B C 1
ATOM 2463 O O . PHE B 1 154 ? 2.254 -0.187 -13.094 1 89.31 154 PHE B O 1
ATOM 2470 N N . GLU B 1 155 ? 0.336 -0.997 -12.125 1 79.25 155 GLU B N 1
ATOM 2471 C CA . GLU B 1 155 ? -0.509 0.146 -12.453 1 79.25 155 GLU B CA 1
ATOM 2472 C C . GLU B 1 155 ? -0.384 1.247 -11.406 1 79.25 155 GLU B C 1
ATOM 2474 O O . GLU B 1 155 ? 0.438 1.149 -10.492 1 79.25 155 GLU B O 1
ATOM 2479 N N . THR B 1 156 ? -1.257 2.273 -11.562 1 77.69 156 THR B N 1
ATOM 2480 C CA . THR B 1 156 ? -1.164 3.508 -10.797 1 77.69 156 THR B CA 1
ATOM 2481 C C . THR B 1 156 ? -1.72 3.309 -9.383 1 77.69 156 THR B C 1
ATOM 2483 O O . THR B 1 156 ? -1.704 4.23 -8.57 1 77.69 156 THR B O 1
ATOM 2486 N N . ASP B 1 157 ? -2.031 2.117 -9.008 1 86.19 157 ASP B N 1
ATOM 2487 C CA . ASP B 1 157 ? -2.666 1.91 -7.707 1 86.19 157 ASP B CA 1
ATOM 2488 C C . ASP B 1 157 ? -1.705 1.239 -6.727 1 86.19 157 ASP B C 1
ATOM 2490 O O . ASP B 1 157 ? -2.115 0.805 -5.648 1 86.19 157 ASP B O 1
ATOM 2494 N N . GLY B 1 158 ? -0.463 1.067 -7.117 1 93.5 158 GLY B N 1
ATOM 2495 C CA . GLY B 1 158 ? 0.529 0.521 -6.207 1 93.5 158 GLY B CA 1
ATOM 2496 C C . GLY B 1 158 ? 0.449 -0.987 -6.07 1 93.5 158 GLY B C 1
ATOM 2497 O O . GLY B 1 158 ? 1.007 -1.562 -5.133 1 93.5 158 GLY B O 1
ATOM 2498 N N . ILE B 1 159 ? -0.334 -1.612 -6.973 1 96.25 159 ILE B N 1
ATOM 2499 C CA . ILE B 1 159 ? -0.479 -3.064 -6.961 1 96.25 159 ILE B CA 1
ATOM 2500 C C . ILE B 1 159 ? 0.226 -3.662 -8.18 1 96.25 159 ILE B C 1
ATOM 2502 O O . ILE B 1 159 ? -0.061 -3.287 -9.32 1 96.25 159 ILE B O 1
ATOM 2506 N N . LEU B 1 160 ? 1.173 -4.551 -7.922 1 96.62 160 LEU B N 1
ATOM 2507 C CA . LEU B 1 160 ? 1.742 -5.359 -8.992 1 96.62 160 LEU B CA 1
ATOM 2508 C C . LEU B 1 160 ? 0.865 -6.574 -9.281 1 96.62 160 LEU B C 1
ATOM 2510 O O . LEU B 1 160 ? 0.538 -7.34 -8.375 1 96.62 160 LEU B O 1
ATOM 2514 N N . GLU B 1 161 ? 0.478 -6.691 -10.484 1 96.56 161 GLU B N 1
ATOM 2515 C CA . GLU B 1 161 ? -0.331 -7.836 -10.891 1 96.56 161 GLU B CA 1
ATOM 2516 C C . GLU B 1 161 ? 0.354 -8.625 -12 1 96.56 161 GLU B C 1
ATOM 2518 O O . GLU B 1 161 ? 0.903 -8.039 -12.938 1 96.56 161 GLU B O 1
ATOM 2523 N N . ALA B 1 162 ? 0.243 -9.969 -11.93 1 96.94 162 ALA B N 1
ATOM 2524 C CA . ALA B 1 162 ? 0.83 -10.805 -12.977 1 96.94 162 ALA B CA 1
ATOM 2525 C C . ALA B 1 162 ? -0.045 -12.016 -13.266 1 96.94 162 ALA B C 1
ATOM 2527 O O . ALA B 1 162 ? -0.654 -12.586 -12.352 1 96.94 162 ALA B O 1
ATOM 2528 N N . ILE B 1 163 ? -0.088 -12.359 -14.5 1 97.38 163 ILE B N 1
ATOM 2529 C CA . ILE B 1 163 ? -0.655 -13.625 -14.945 1 97.38 163 ILE B CA 1
ATOM 2530 C C . ILE B 1 163 ? 0.447 -14.508 -15.531 1 97.38 163 ILE B C 1
ATOM 2532 O O . ILE B 1 163 ? 1.175 -14.086 -16.438 1 97.38 163 ILE B O 1
ATOM 2536 N N . VAL B 1 164 ? 0.557 -15.688 -15 1 97.19 164 VAL B N 1
ATOM 2537 C CA . VAL B 1 164 ? 1.633 -16.594 -15.375 1 97.19 164 VAL B CA 1
ATOM 2538 C C . VAL B 1 164 ? 1.046 -17.922 -15.852 1 97.19 164 VAL B C 1
ATOM 2540 O O . VAL B 1 164 ? 0.27 -18.562 -15.133 1 97.19 164 VAL B O 1
ATOM 2543 N N . GLN B 1 165 ? 1.49 -18.359 -16.938 1 96.88 165 GLN B N 1
ATOM 2544 C CA . GLN B 1 165 ? 0.974 -19.609 -17.484 1 96.88 165 GLN B CA 1
ATOM 2545 C C . GLN B 1 165 ? 1.567 -20.812 -16.75 1 96.88 165 GLN B C 1
ATOM 2547 O O . GLN B 1 165 ? 2.773 -20.859 -16.5 1 96.88 165 GLN B O 1
ATOM 2552 N N . LYS B 1 166 ? 0.649 -21.75 -16.406 1 96.38 166 LYS B N 1
ATOM 2553 C CA . LYS B 1 166 ? 1.096 -22.984 -15.781 1 96.38 166 LYS B CA 1
ATOM 2554 C C . LYS B 1 166 ? 1.886 -23.844 -16.766 1 96.38 166 LYS B C 1
ATOM 2556 O O . LYS B 1 166 ? 1.626 -23.812 -17.969 1 96.38 166 LYS B O 1
ATOM 2561 N N . LYS B 1 167 ? 2.828 -24.516 -16.141 1 92.25 167 LYS B N 1
ATOM 2562 C CA . LYS B 1 167 ? 3.479 -25.531 -16.969 1 92.25 167 LYS B CA 1
ATOM 2563 C C . LYS B 1 167 ? 2.602 -26.766 -17.125 1 92.25 167 LYS B C 1
ATOM 2565 O O . LYS B 1 167 ? 2.172 -27.359 -16.125 1 92.25 167 LYS B O 1
ATOM 2570 N N . LEU B 1 168 ? 2.029 -26.953 -18.312 1 78.75 168 LEU B N 1
ATOM 2571 C CA . LEU B 1 168 ? 1.197 -28.125 -18.562 1 78.75 168 LEU B CA 1
ATOM 2572 C C . LEU B 1 168 ? 2.039 -29.391 -18.578 1 78.75 168 LEU B C 1
ATOM 2574 O O . LEU B 1 168 ? 3.203 -29.375 -18.969 1 78.75 168 LEU B O 1
ATOM 2578 N N . PRO B 1 169 ? 1.478 -30.5 -17.906 1 70.19 169 PRO B N 1
ATOM 2579 C CA . PRO B 1 169 ? 2.189 -31.781 -17.969 1 70.19 169 PRO B CA 1
ATOM 2580 C C . PRO B 1 169 ? 2.527 -32.188 -19.406 1 70.19 169 PRO B C 1
ATOM 2582 O O . PRO B 1 169 ? 1.838 -31.797 -20.344 1 70.19 169 PRO B O 1
#

Foldseek 3Di:
DDCPDDPPPPPPPPPPPVPPVQPDADEAEDEQPDDPVNVVVVCVVGVRHDYDYDPRRPDDDDDLWFDKDWDDDDWKIKMKTFAPQFDDDPQWDWFADQFFKIKTKGWGDAQDQWDADPNDIDGDPHRNHDDTDIDMYMDGDPGGFDRVAKDWDDDPPRMIMIMTTHDDD/DDCPDDDPPPPPPPPPPVPPVQPDADEAEDEQPDDPVNVVVVCVVPVRHDYDYDPRRPDDDDDLWFDKDWDDDDWKIKMKTFAPQFDDDPQWDWFADQFFKIKTKGWGDAQDQWDADPNDIDGDPHRNHDDTDIDMYMDGDPGGFDRVAKDWDDDPPRMIMIMTTHDDD

Solvent-accessible surface area (backbone atoms only — not comparable to full-atom values): 18115 Å² total; per-residue (Å²): 131,84,79,77,70,77,80,78,75,70,76,75,73,73,71,75,69,77,70,70,72,72,75,68,66,50,75,42,72,45,64,69,82,60,50,70,65,57,48,50,52,54,41,67,78,30,58,69,25,38,40,26,15,37,20,46,43,69,26,53,73,34,54,57,40,67,42,56,26,41,25,34,47,97,58,31,37,35,40,38,32,39,41,51,35,39,52,91,51,91,64,42,46,76,49,55,41,50,68,18,41,36,41,35,37,29,38,34,73,33,36,49,61,62,47,78,54,95,93,38,66,26,48,37,75,38,62,58,39,44,34,53,36,52,31,38,41,36,39,53,50,100,49,44,28,39,56,87,47,61,51,77,44,73,49,58,21,9,36,38,36,37,42,34,31,45,52,75,133,131,85,80,75,70,76,81,78,76,70,77,75,73,71,70,74,69,75,70,68,73,73,76,68,66,49,76,41,73,46,64,69,81,59,50,70,65,58,49,49,51,53,42,66,78,30,58,70,24,37,40,25,16,36,19,44,45,68,26,53,75,34,54,56,39,65,41,54,26,41,26,35,46,97,57,32,37,34,40,38,31,38,40,50,36,40,52,91,53,90,64,43,45,76,47,55,41,50,69,19,41,33,41,36,36,30,37,33,72,32,36,49,63,63,46,79,55,95,94,38,66,27,48,37,76,39,62,59,40,43,34,53,35,52,29,36,40,36,39,54,49,98,48,44,28,37,57,88,48,62,49,77,42,74,48,55,22,8,35,39,36,38,43,34,32,44,52,74,131

InterPro domains:
  IPR002068 Alpha crystallin/Hsp20 domain [PF00011] (69-167)
  IPR002068 Alpha crystallin/Hsp20 domain [PS01031] (56-169)
  IPR008978 HSP20-like chaperone [G3DSA:2.60.40.790] (67-169)
  IPR008978 HSP20-like chaperone [SSF49764] (58-167)
  IPR039321 Increased DNA methylation 2/3-like [PTHR34661] (14-167)